Protein AF-A0A2G8THS9-F1 (afdb_monomer_lite)

Foldseek 3Di:
DQPDPDPPPAAAEAQEPQDQALDLVSLVVVLVRQLVCLLRYDYAYALNQQQQHDDPPVSLFWSAADPQNPRNLSSLLSVLVSCCSRLPQQKWFDDPLDIDGSCVQSVCLVPDDDGSVVSNVSSLLRAQIWGDHPPDPQEIEGHFHQQDDDGGNLCRLAGDGDPSNLVRVVSVCVVPPDPRHAYEYRHAADLFDFPFDWDFPDPPPPDDPPVVVVVSVSSVVSRHHLCSVVVCVSCLVDAEYEYEYERPQAFDKAWEDNPPPPDHTYIYGYHGDPVPHHRIYGPDVPVPDPDDDDDDHTYTDRPNPPPPPDDDDDDDDDDDDDDD

Radius of gyration: 20.54 Å; chains: 1; bounding box: 56×53×55 Å

pLDDT: mean 77.14, std 22.24, range [24.0, 98.56]

Secondary structure (DSSP, 8-state):
-----S-----EEE-S--SSS--HHHHHHHHHHHGGGTTSEEE---HHHHT---SSHHHHHB-PPPTTSHHHHHHHHHHHHHHHHHHGGGEEEEETTEEEEHHHHHHHHHTS-S-HHHHHHHHHTTPSEEEE-TTSTTEEEEE---B---SBTTGGG-B---HHHHHHHHHHHHHT--TT-EEEEEESSBS-EESSPEEE---S----HHHHHHHHHHHHHTTB-TTHHHHHHHHTTSTT-EEEE-SS-EEEEEEEEPTTSS--EEEEEEPPBTTTB-SEEE--TTTT--S--------EE--------S--------------

InterPro domains:
  IPR004843 Calcineurin-like, phosphoesterase domain [PF00149] (10-96)
  IPR029052 Metallo-dependent phosphatase-like [G3DSA:3.60.21.10] (2-279)
  IPR029052 Metallo-dependent phosphatase-like [SSF56300] (11-275)
  IPR050884 Cyclic nucleotide phosphodiesterase class-III [PTHR42988] (3-194)

Sequence (324 aa):
MKIKNTHLDALFVVSGDITDTGEPTAWQAVCDAMHEFHDHIVIAPGNHDLNIVGYGAWSLAFVGDKPDWSGRWNRMAEYMNAACCLMGARSTVWCKGGMVDLATAWGAIASADGSNNAKFRETESLFPLIVSAPDMEGAQFVVWNTVRSSSLAFNNSFGEVGDRQLNNFMAIRKSQQHASTRFIHIMHHKLALPEHRLIMNSDGSGWPRIRDAVKSAVQRVGMVMHDANKVVAALRGEIDSLVLHGHHHAAFWGEIDSASGAGGVMQVVSAPSTSLGVEFFTASPAMSNVTQAGPRTCSYEILTIEATALGLRLAAPPARFPLP

Organism: NCBI:txid1485217

Structure (mmCIF, N/CA/C/O backbone):
data_AF-A0A2G8THS9-F1
#
_entry.id   AF-A0A2G8THS9-F1
#
loop_
_atom_site.group_PDB
_atom_site.id
_atom_site.type_symbol
_atom_site.label_atom_id
_atom_site.label_alt_id
_atom_site.label_comp_id
_atom_site.label_asym_id
_atom_site.label_entity_id
_atom_site.label_seq_id
_atom_site.pdbx_PDB_ins_code
_atom_site.Cartn_x
_atom_site.Cartn_y
_atom_site.Cartn_z
_atom_site.occupancy
_atom_site.B_iso_or_equiv
_atom_site.auth_seq_id
_atom_site.auth_comp_id
_atom_site.auth_asym_id
_atom_site.auth_atom_id
_atom_site.pdbx_PDB_model_num
ATOM 1 N N . MET A 1 1 ? -5.559 -18.290 -13.633 1.00 37.75 1 MET A N 1
ATOM 2 C CA . MET A 1 1 ? -6.122 -19.235 -12.644 1.00 37.75 1 MET A CA 1
ATOM 3 C C . MET A 1 1 ? -7.475 -18.677 -12.225 1.00 37.75 1 MET A C 1
ATOM 5 O O . MET A 1 1 ? -7.493 -17.574 -11.711 1.00 37.75 1 MET A O 1
ATOM 9 N N . LYS A 1 2 ? -8.602 -19.332 -12.542 1.00 38.22 2 LYS A N 1
ATOM 10 C CA . LYS A 1 2 ? -9.921 -18.875 -12.063 1.00 38.22 2 LYS A CA 1
ATOM 11 C C . LYS A 1 2 ? -10.134 -19.456 -10.669 1.00 38.22 2 LYS A C 1
ATOM 13 O O . LYS A 1 2 ? -10.337 -20.664 -10.555 1.00 38.22 2 LYS A O 1
ATOM 18 N N . ILE A 1 3 ? -10.025 -18.627 -9.636 1.00 49.16 3 ILE A N 1
ATOM 19 C CA . ILE A 1 3 ? -10.394 -19.013 -8.273 1.00 49.16 3 ILE A CA 1
ATOM 20 C C . ILE A 1 3 ? -11.925 -19.072 -8.272 1.00 49.16 3 ILE A C 1
ATOM 22 O O . ILE A 1 3 ? -12.581 -18.054 -8.448 1.00 49.16 3 ILE A O 1
ATOM 26 N N . LYS A 1 4 ? -12.507 -20.277 -8.224 1.00 43.66 4 LYS A N 1
ATOM 27 C CA . LYS A 1 4 ? -13.968 -20.430 -8.178 1.00 43.66 4 LYS A CA 1
ATOM 28 C C . LYS A 1 4 ? -14.470 -19.995 -6.804 1.00 43.66 4 LYS A C 1
ATOM 30 O O . LYS A 1 4 ? -13.860 -20.354 -5.803 1.00 43.66 4 LYS A O 1
ATOM 35 N N . ASN A 1 5 ? -15.608 -19.306 -6.793 1.00 41.78 5 ASN A N 1
ATOM 36 C CA . ASN A 1 5 ? -16.351 -18.866 -5.615 1.00 41.78 5 ASN A CA 1
ATOM 37 C C . ASN A 1 5 ? -16.955 -20.066 -4.848 1.00 41.78 5 ASN A C 1
ATOM 39 O O . ASN A 1 5 ? -18.157 -20.313 -4.848 1.00 41.78 5 ASN A O 1
ATOM 43 N N . THR A 1 6 ? -16.098 -20.913 -4.284 1.00 45.25 6 THR A N 1
ATOM 44 C CA . THR A 1 6 ? -16.443 -21.752 -3.134 1.00 45.25 6 THR A CA 1
ATOM 45 C C . THR A 1 6 ? -16.369 -20.835 -1.928 1.00 45.25 6 THR A C 1
ATOM 47 O O . THR A 1 6 ? -15.322 -20.215 -1.805 1.00 45.25 6 THR A O 1
ATOM 50 N N . HIS A 1 7 ? -17.424 -20.731 -1.108 1.00 49.03 7 HIS A N 1
ATOM 51 C CA . HIS A 1 7 ? -17.463 -19.993 0.169 1.00 49.03 7 HIS A CA 1
ATOM 52 C C . HIS A 1 7 ? -16.064 -19.811 0.774 1.00 49.03 7 HIS A C 1
ATOM 54 O O . HIS A 1 7 ? -15.529 -20.720 1.409 1.00 49.03 7 HIS A O 1
ATOM 60 N N . LEU A 1 8 ? -15.423 -18.688 0.456 1.00 52.81 8 LEU A N 1
ATOM 61 C CA . LEU A 1 8 ? -14.075 -18.398 0.905 1.00 52.81 8 LEU A CA 1
ATOM 62 C C . LEU A 1 8 ? -14.248 -17.570 2.166 1.00 52.81 8 LEU A C 1
ATOM 64 O O . LEU A 1 8 ? -14.407 -16.361 2.091 1.00 52.81 8 LEU A O 1
ATOM 68 N N . ASP A 1 9 ? -14.165 -18.229 3.320 1.00 65.31 9 ASP A N 1
ATOM 69 C CA . ASP A 1 9 ? -14.076 -17.571 4.633 1.00 65.31 9 ASP A CA 1
ATOM 70 C C . ASP A 1 9 ? -12.718 -16.845 4.824 1.00 65.31 9 ASP A C 1
ATOM 72 O O . ASP A 1 9 ? -12.326 -16.497 5.936 1.00 65.31 9 ASP A O 1
ATOM 76 N N . ALA A 1 10 ? -11.932 -16.687 3.753 1.00 73.75 10 ALA A N 1
ATOM 77 C CA . ALA A 1 10 ? -10.541 -16.267 3.799 1.00 73.75 10 ALA A CA 1
ATOM 78 C C . ALA A 1 10 ? -10.363 -14.859 3.224 1.00 73.75 10 ALA A C 1
ATOM 80 O O . ALA A 1 10 ? -10.773 -14.572 2.101 1.00 73.75 10 ALA A O 1
ATOM 81 N N . LEU A 1 11 ? -9.679 -14.006 3.987 1.00 87.00 11 LEU A N 1
ATOM 82 C CA . LEU A 1 11 ? -9.198 -12.707 3.532 1.00 87.00 11 LEU A CA 1
ATOM 83 C C . LEU A 1 11 ? -7.856 -12.861 2.799 1.00 87.00 11 LEU A C 1
ATOM 85 O O . LEU A 1 11 ? -6.904 -13.437 3.327 1.00 87.00 11 LEU A O 1
ATOM 89 N N . PHE A 1 12 ? -7.758 -12.289 1.604 1.00 91.56 12 PHE A N 1
ATOM 90 C CA . PHE A 1 12 ? -6.539 -12.171 0.819 1.00 91.56 12 PHE A CA 1
ATOM 91 C C . PHE A 1 12 ? -5.813 -10.871 1.156 1.00 91.56 12 PHE A C 1
ATOM 93 O O . PHE A 1 12 ? -6.357 -9.779 1.013 1.00 91.56 12 PHE A O 1
ATOM 100 N N . VAL A 1 13 ? -4.549 -10.982 1.551 1.00 94.38 13 VAL A N 1
ATOM 101 C CA . VAL A 1 13 ? -3.666 -9.833 1.756 1.00 94.38 13 VAL A CA 1
ATOM 102 C C . VAL A 1 13 ? -2.531 -9.913 0.745 1.00 94.38 13 VAL A C 1
ATOM 104 O O . VAL A 1 13 ? -1.801 -10.903 0.711 1.00 94.38 13 VAL A O 1
ATOM 107 N N . VAL A 1 14 ? -2.371 -8.868 -0.065 1.00 96.38 14 VAL A N 1
ATOM 108 C CA . VAL A 1 14 ? -1.303 -8.752 -1.064 1.00 96.38 14 VAL A CA 1
ATOM 109 C C . VAL A 1 14 ? -0.453 -7.537 -0.722 1.00 96.38 14 VAL A C 1
ATOM 111 O O . VAL A 1 14 ? -0.912 -6.402 -0.804 1.00 96.38 14 VAL A O 1
ATOM 114 N N . SER A 1 15 ? 0.788 -7.760 -0.298 1.00 96.25 15 SER A N 1
ATOM 115 C CA . SER A 1 15 ? 1.622 -6.708 0.293 1.00 96.25 15 SER A CA 1
ATOM 116 C C . SER A 1 15 ? 2.387 -5.837 -0.713 1.00 96.25 15 SER A C 1
ATOM 118 O O . SER A 1 15 ? 3.173 -5.011 -0.269 1.00 96.25 15 SER A O 1
ATOM 120 N N . GLY A 1 16 ? 2.193 -6.009 -2.022 1.00 95.81 16 GLY A N 1
ATOM 121 C CA . GLY A 1 16 ? 2.880 -5.248 -3.074 1.00 95.81 16 GLY A CA 1
ATOM 122 C C . GLY A 1 16 ? 3.447 -6.122 -4.188 1.00 95.81 16 GLY A C 1
ATOM 123 O O . GLY A 1 16 ? 3.362 -7.347 -4.120 1.00 95.81 16 GLY A O 1
ATOM 124 N N . ASP A 1 17 ? 4.008 -5.463 -5.205 1.00 94.88 17 ASP A N 1
ATOM 125 C CA . ASP A 1 17 ? 4.524 -6.046 -6.451 1.00 94.88 17 ASP A CA 1
ATOM 126 C C . ASP A 1 17 ? 3.476 -6.943 -7.124 1.00 94.88 17 ASP A C 1
ATOM 128 O O . ASP A 1 17 ? 3.715 -8.098 -7.475 1.00 94.88 17 ASP A O 1
ATOM 132 N N . ILE A 1 18 ? 2.271 -6.388 -7.256 1.00 95.81 18 ILE A N 1
ATOM 133 C CA . ILE A 1 18 ? 1.107 -7.060 -7.848 1.00 95.81 18 ILE A CA 1
ATOM 134 C C . ILE A 1 18 ? 1.251 -7.127 -9.368 1.00 95.81 18 ILE A C 1
ATOM 136 O O . ILE A 1 18 ? 0.816 -8.080 -10.016 1.00 95.81 18 ILE A O 1
ATOM 140 N N . THR A 1 19 ? 1.867 -6.095 -9.932 1.00 94.94 19 THR A N 1
ATOM 141 C CA . THR A 1 19 ? 2.132 -5.933 -11.353 1.00 94.94 19 THR A CA 1
ATOM 142 C C . THR A 1 19 ? 3.634 -5.890 -11.609 1.00 94.94 19 THR A C 1
ATOM 144 O O . THR A 1 19 ? 4.420 -5.491 -10.754 1.00 94.94 19 THR A O 1
ATOM 147 N N . ASP A 1 20 ? 4.037 -6.248 -12.825 1.00 90.38 20 ASP A N 1
ATOM 148 C CA . ASP A 1 20 ? 5.444 -6.203 -13.226 1.00 90.38 20 ASP A CA 1
ATOM 149 C C . ASP A 1 20 ? 5.975 -4.762 -13.387 1.00 90.38 20 ASP A C 1
ATOM 151 O O . ASP A 1 20 ? 7.155 -4.486 -13.134 1.00 90.38 20 ASP A O 1
ATOM 155 N N . THR A 1 21 ? 5.109 -3.851 -13.850 1.00 88.75 21 THR A N 1
ATOM 156 C CA . THR A 1 21 ? 5.470 -2.491 -14.295 1.00 88.75 21 THR A CA 1
ATOM 157 C C . THR A 1 21 ? 4.449 -1.406 -13.926 1.00 88.75 21 THR A C 1
ATOM 159 O O . THR A 1 21 ? 4.597 -0.259 -14.351 1.00 88.75 21 THR A O 1
ATOM 162 N N . GLY A 1 22 ? 3.373 -1.734 -13.206 1.00 92.25 22 GLY A N 1
ATOM 163 C CA . GLY A 1 22 ? 2.312 -0.775 -12.878 1.00 92.25 22 GLY A CA 1
ATOM 164 C C . GLY A 1 22 ? 1.479 -0.291 -14.066 1.00 92.25 22 GLY A C 1
ATOM 165 O O . GLY A 1 22 ? 0.767 0.705 -13.948 1.00 92.25 22 GLY A O 1
ATOM 166 N N . GLU A 1 23 ? 1.587 -0.931 -15.233 1.00 90.88 23 GLU A N 1
ATOM 167 C CA . GLU A 1 23 ? 0.863 -0.500 -16.429 1.00 90.88 23 GLU A CA 1
ATOM 168 C C . GLU A 1 23 ? -0.665 -0.635 -16.274 1.00 90.88 23 GLU A C 1
ATOM 170 O O . GLU A 1 23 ? -1.138 -1.604 -15.671 1.00 90.88 23 GLU A O 1
ATOM 175 N N . PRO A 1 24 ? -1.459 0.274 -16.880 1.00 92.81 24 PRO A N 1
ATOM 176 C CA . PRO A 1 24 ? -2.922 0.243 -16.779 1.00 92.81 24 PRO A CA 1
ATOM 177 C C . PRO A 1 24 ? -3.549 -1.095 -17.186 1.00 92.81 24 PRO A C 1
ATOM 179 O O . PRO A 1 24 ? -4.478 -1.579 -16.549 1.00 92.81 24 PRO A O 1
ATOM 182 N N . THR A 1 25 ? -3.021 -1.740 -18.229 1.00 94.31 25 THR A N 1
ATOM 183 C CA . THR A 1 25 ? -3.516 -3.041 -18.706 1.00 94.31 25 THR A CA 1
ATOM 184 C C . THR A 1 25 ? -3.282 -4.162 -17.695 1.00 94.31 25 THR A C 1
ATOM 186 O O . THR A 1 25 ? -4.119 -5.058 -17.583 1.00 94.31 25 THR A O 1
ATOM 189 N N . ALA A 1 26 ? -2.180 -4.113 -16.939 1.00 95.12 26 ALA A N 1
ATOM 190 C CA . ALA A 1 26 ? -1.897 -5.076 -15.882 1.00 95.12 26 ALA A CA 1
ATOM 191 C C . ALA A 1 26 ? -2.866 -4.886 -14.709 1.00 95.12 26 ALA A C 1
ATOM 193 O O . ALA A 1 26 ? -3.476 -5.853 -14.256 1.00 95.12 26 ALA A O 1
ATOM 194 N N . TRP A 1 27 ? -3.084 -3.641 -14.276 1.00 96.81 27 TRP A N 1
ATOM 195 C CA . TRP A 1 27 ? -4.052 -3.331 -13.223 1.00 96.81 27 TRP A CA 1
ATOM 196 C C . TRP A 1 27 ? -5.488 -3.686 -13.605 1.00 96.81 27 TRP A C 1
ATOM 198 O O . TRP A 1 27 ? -6.208 -4.259 -12.785 1.00 96.81 27 TRP A O 1
ATOM 208 N N . GLN A 1 28 ? -5.889 -3.434 -14.854 1.00 96.44 28 GLN A N 1
ATOM 209 C CA . GLN A 1 28 ? -7.191 -3.866 -15.360 1.00 96.44 28 GLN A CA 1
ATOM 210 C C . GLN A 1 28 ? -7.335 -5.388 -15.283 1.00 96.44 28 GLN A C 1
ATOM 212 O O . GLN A 1 28 ? -8.340 -5.878 -14.778 1.00 96.44 28 GLN A O 1
ATOM 217 N N . ALA A 1 29 ? -6.317 -6.143 -15.710 1.00 96.31 29 ALA A N 1
ATOM 218 C CA . ALA A 1 29 ? -6.346 -7.601 -15.638 1.00 96.31 29 ALA A CA 1
ATOM 219 C C . ALA A 1 29 ? -6.453 -8.116 -14.191 1.00 96.31 29 ALA A C 1
ATOM 221 O O . ALA A 1 29 ? -7.151 -9.100 -13.942 1.00 96.31 29 ALA A O 1
ATOM 222 N N . VAL A 1 30 ? -5.797 -7.448 -13.233 1.00 95.75 30 VAL A N 1
ATOM 223 C CA . VAL A 1 30 ? -5.924 -7.757 -11.799 1.00 95.75 30 VAL A CA 1
ATOM 224 C C . VAL A 1 30 ? -7.348 -7.484 -11.314 1.00 95.75 30 VAL A C 1
ATOM 226 O O . VAL A 1 30 ? -7.937 -8.349 -10.667 1.00 95.75 30 VAL A O 1
ATOM 229 N N . CYS A 1 31 ? -7.925 -6.328 -11.653 1.00 96.56 31 CYS A N 1
ATOM 230 C CA . CYS A 1 31 ? -9.301 -5.988 -11.290 1.00 96.56 31 CYS A CA 1
ATOM 231 C C . CYS A 1 31 ? -10.292 -7.001 -11.876 1.00 96.56 31 CYS A C 1
ATOM 233 O O . CYS A 1 31 ? -11.078 -7.588 -11.138 1.00 96.56 31 CYS A O 1
ATOM 235 N N . ASP A 1 32 ? -10.194 -7.304 -13.170 1.00 95.94 32 ASP A N 1
ATOM 236 C CA . ASP A 1 32 ? -11.056 -8.284 -13.837 1.00 95.94 32 ASP A CA 1
ATOM 237 C C . ASP A 1 32 ? -10.964 -9.665 -13.174 1.00 95.94 32 ASP A C 1
ATOM 239 O O . ASP A 1 32 ? -11.979 -10.339 -12.991 1.00 95.94 32 ASP A O 1
ATOM 243 N N . ALA A 1 33 ? -9.760 -10.084 -12.774 1.00 93.88 33 ALA A N 1
ATOM 244 C CA . ALA A 1 33 ? -9.534 -11.380 -12.146 1.00 93.88 33 ALA A CA 1
ATOM 245 C C . ALA A 1 33 ? -9.983 -11.452 -10.678 1.00 93.88 33 ALA A C 1
ATOM 247 O O . ALA A 1 33 ? -10.345 -12.538 -10.224 1.00 93.88 33 ALA A O 1
ATOM 248 N N . MET A 1 34 ? -9.931 -10.336 -9.941 1.00 93.00 34 MET A N 1
ATOM 249 C CA . MET A 1 34 ? -10.079 -10.322 -8.479 1.00 93.00 34 MET A CA 1
ATOM 250 C C . MET A 1 34 ? -11.306 -9.555 -7.967 1.00 93.00 34 MET A C 1
ATOM 252 O O . MET A 1 34 ? -11.571 -9.609 -6.769 1.00 93.00 34 MET A O 1
ATOM 256 N N . HIS A 1 35 ? -12.078 -8.874 -8.822 1.00 91.44 35 HIS A N 1
ATOM 257 C CA . HIS A 1 35 ? -13.238 -8.074 -8.395 1.00 91.44 35 HIS A CA 1
ATOM 258 C C . HIS A 1 35 ? -14.308 -8.887 -7.646 1.00 91.44 35 HIS A C 1
ATOM 260 O O . HIS A 1 35 ? -14.983 -8.355 -6.766 1.00 91.44 35 HIS A O 1
ATOM 266 N N . GLU A 1 36 ? -14.450 -10.184 -7.938 1.00 90.12 36 GLU A N 1
ATOM 267 C CA . GLU A 1 36 ? -15.360 -11.072 -7.197 1.00 90.12 36 GLU A CA 1
ATOM 268 C C . GLU A 1 36 ? -14.968 -11.204 -5.710 1.00 90.12 36 GLU A C 1
ATOM 270 O O . GLU A 1 36 ? -15.808 -11.554 -4.888 1.00 90.12 36 GLU A O 1
ATOM 275 N N . PHE A 1 37 ? -13.723 -10.866 -5.351 1.00 89.56 37 PHE A N 1
ATOM 276 C CA . PHE A 1 37 ? -13.193 -10.878 -3.986 1.00 89.56 37 PHE A CA 1
ATOM 277 C C . PHE A 1 37 ? -13.091 -9.480 -3.365 1.00 89.56 37 PHE A C 1
ATOM 279 O O . PHE A 1 37 ? -12.366 -9.319 -2.386 1.00 89.56 37 PHE A O 1
ATOM 286 N N . HIS A 1 38 ? -13.776 -8.463 -3.899 1.00 89.88 38 HIS A N 1
ATOM 287 C CA . HIS A 1 38 ? -13.626 -7.078 -3.429 1.00 89.88 38 HIS A CA 1
ATOM 288 C C . HIS A 1 38 ? -13.978 -6.857 -1.942 1.00 89.88 38 HIS A C 1
ATOM 290 O O . HIS A 1 38 ? -13.538 -5.884 -1.332 1.00 89.88 38 HIS A O 1
ATOM 296 N N . ASP A 1 39 ? -14.730 -7.767 -1.321 1.00 87.81 39 ASP A N 1
ATOM 297 C CA . ASP A 1 39 ? -15.001 -7.746 0.123 1.00 87.81 39 ASP A CA 1
ATOM 298 C C . ASP A 1 39 ? -13.949 -8.489 0.960 1.00 87.81 39 ASP A C 1
ATOM 300 O O . ASP A 1 39 ? -13.840 -8.285 2.169 1.00 87.81 39 ASP A O 1
ATOM 304 N N . HIS A 1 40 ? -13.113 -9.291 0.302 1.00 90.38 40 HIS A N 1
ATOM 305 C CA . HIS A 1 40 ? -12.162 -10.208 0.918 1.00 90.38 40 HIS A CA 1
ATOM 306 C C . HIS A 1 40 ? -10.716 -9.963 0.481 1.00 90.38 40 HIS A C 1
ATOM 308 O O . HIS A 1 40 ? -9.875 -10.832 0.675 1.00 90.38 40 HIS A O 1
ATOM 314 N N . ILE A 1 41 ? -10.386 -8.807 -0.095 1.00 94.31 41 ILE A N 1
ATOM 315 C CA . ILE A 1 41 ? -9.013 -8.490 -0.500 1.00 94.31 41 ILE A CA 1
ATOM 316 C C . ILE A 1 41 ? -8.529 -7.170 0.102 1.00 94.31 41 ILE A C 1
ATOM 318 O O . ILE A 1 41 ? -9.282 -6.204 0.239 1.00 94.31 41 ILE A O 1
ATOM 322 N N . VAL A 1 42 ? -7.255 -7.145 0.484 1.00 96.94 42 VAL A N 1
ATOM 323 C CA . VAL A 1 42 ? -6.502 -5.960 0.895 1.00 96.94 42 VAL A CA 1
ATOM 324 C C . VAL A 1 42 ? -5.208 -5.946 0.097 1.00 96.94 42 VAL A C 1
ATOM 326 O O . VAL A 1 42 ? -4.472 -6.934 0.092 1.00 96.94 42 VAL A O 1
ATOM 329 N N . ILE A 1 43 ? -4.926 -4.833 -0.571 1.00 98.00 43 ILE A N 1
ATOM 330 C CA . ILE A 1 43 ? -3.729 -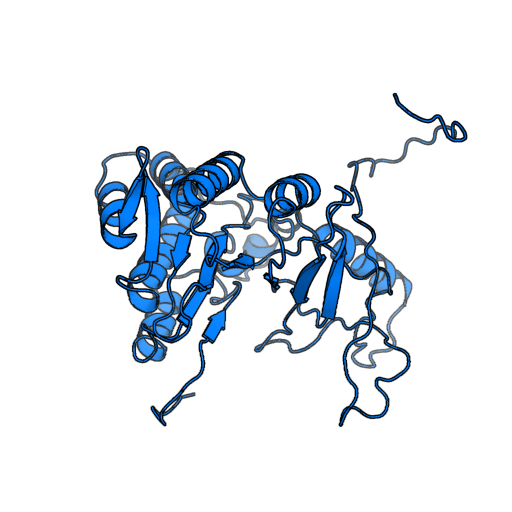4.674 -1.395 1.00 98.00 43 ILE A CA 1
ATOM 331 C C . ILE A 1 43 ? -2.900 -3.487 -0.907 1.00 98.00 43 ILE A C 1
ATOM 333 O O . ILE A 1 43 ? -3.458 -2.459 -0.539 1.00 98.00 43 ILE A O 1
ATOM 337 N N . ALA A 1 44 ? -1.578 -3.631 -0.920 1.00 98.25 44 ALA A N 1
ATOM 338 C CA . ALA A 1 44 ? -0.615 -2.545 -0.761 1.00 98.25 44 ALA A CA 1
ATOM 339 C C . ALA A 1 44 ? 0.202 -2.388 -2.053 1.00 98.25 44 ALA A C 1
ATOM 341 O O . ALA A 1 44 ? 0.315 -3.356 -2.806 1.00 98.25 44 ALA A O 1
ATOM 342 N N . PRO A 1 45 ? 0.774 -1.204 -2.335 1.00 97.56 45 PRO A N 1
ATOM 343 C CA . PRO A 1 45 ? 1.616 -1.017 -3.505 1.00 97.56 45 PRO A CA 1
ATOM 344 C C . PRO A 1 45 ? 3.053 -1.474 -3.231 1.00 97.56 45 PRO A C 1
ATOM 346 O O . PRO A 1 45 ? 3.607 -1.224 -2.156 1.00 97.56 45 PRO A O 1
ATOM 349 N N . GLY A 1 46 ? 3.683 -2.079 -4.237 1.00 94.94 46 GLY A N 1
ATOM 350 C CA . GLY A 1 46 ? 5.113 -2.363 -4.266 1.00 94.94 46 GLY A CA 1
ATOM 351 C C . GLY A 1 46 ? 5.909 -1.471 -5.217 1.00 94.94 46 GLY A C 1
ATOM 352 O O . GLY A 1 46 ? 5.391 -0.592 -5.913 1.00 94.94 46 GLY A O 1
ATOM 353 N N . ASN A 1 47 ? 7.224 -1.664 -5.233 1.00 91.94 47 ASN A N 1
ATOM 354 C CA . ASN A 1 47 ? 8.129 -0.862 -6.051 1.00 91.94 47 ASN A CA 1
ATOM 355 C C . ASN A 1 47 ? 7.979 -1.160 -7.555 1.00 91.94 47 ASN A C 1
ATOM 357 O O . ASN A 1 47 ? 8.210 -0.262 -8.372 1.00 91.94 47 ASN A O 1
ATOM 361 N N . HIS A 1 48 ? 7.569 -2.373 -7.931 1.00 90.38 48 HIS A N 1
ATOM 362 C CA . HIS A 1 48 ? 7.216 -2.707 -9.313 1.00 90.38 48 HIS A CA 1
ATOM 363 C C . HIS A 1 48 ? 5.922 -2.029 -9.759 1.00 90.38 48 HIS A C 1
ATOM 365 O O . HIS A 1 48 ? 5.828 -1.578 -10.900 1.00 90.38 48 HIS A O 1
ATOM 371 N N . ASP A 1 49 ? 4.989 -1.842 -8.828 1.00 94.62 49 ASP A N 1
ATOM 372 C CA . ASP A 1 49 ? 3.712 -1.193 -9.099 1.00 94.62 49 ASP A CA 1
ATOM 373 C C . ASP A 1 49 ? 3.853 0.309 -9.361 1.00 94.62 49 ASP A C 1
ATOM 375 O O . ASP A 1 49 ? 3.123 0.855 -10.181 1.00 94.62 49 ASP A O 1
ATOM 379 N N . LEU A 1 50 ? 4.776 1.000 -8.675 1.00 92.69 50 LEU A N 1
ATOM 380 C CA . LEU A 1 50 ? 4.836 2.471 -8.703 1.00 92.69 50 LEU A CA 1
ATOM 381 C C . LEU A 1 50 ? 6.072 3.064 -9.387 1.00 92.69 50 LEU A C 1
ATOM 383 O O . LEU A 1 50 ? 6.009 4.191 -9.895 1.00 92.69 50 LEU A O 1
ATOM 387 N N . ASN A 1 51 ? 7.200 2.353 -9.438 1.00 86.88 51 ASN A N 1
ATOM 388 C CA . ASN A 1 51 ? 8.451 2.924 -9.943 1.00 86.88 51 ASN A CA 1
ATOM 389 C C . ASN A 1 51 ? 8.903 2.341 -11.287 1.00 86.88 51 ASN A C 1
ATOM 391 O O . ASN A 1 51 ? 9.438 3.093 -12.100 1.00 86.88 51 ASN A O 1
ATOM 395 N N . ILE A 1 52 ? 8.696 1.052 -11.557 1.00 77.50 52 ILE A N 1
ATOM 396 C CA . ILE A 1 52 ? 9.321 0.390 -12.712 1.00 77.50 52 ILE A CA 1
ATOM 397 C C . ILE A 1 52 ? 8.613 0.744 -14.026 1.00 77.50 52 ILE A C 1
ATOM 399 O O . ILE A 1 52 ? 7.397 0.709 -14.129 1.00 77.50 52 ILE A O 1
ATOM 403 N N . VAL A 1 53 ? 9.401 1.095 -15.050 1.00 68.25 53 VAL A N 1
ATOM 404 C CA . VAL A 1 53 ? 8.918 1.529 -16.380 1.00 68.25 53 VAL A CA 1
ATOM 405 C C . VAL A 1 53 ? 9.295 0.506 -17.471 1.00 68.25 53 VAL A C 1
ATOM 407 O O . VAL A 1 53 ? 9.550 0.859 -18.621 1.00 68.25 53 VAL A O 1
ATOM 410 N N . GLY A 1 54 ? 9.400 -0.774 -17.097 1.00 67.56 54 GLY A N 1
ATOM 411 C CA . GLY A 1 54 ? 9.750 -1.892 -17.983 1.00 67.56 54 GLY A CA 1
ATOM 412 C C . GLY A 1 54 ? 11.136 -2.506 -17.745 1.00 67.56 54 GLY A C 1
ATOM 413 O O . GLY A 1 54 ? 11.942 -2.002 -16.965 1.00 67.56 54 GLY A O 1
ATOM 414 N N . TYR A 1 55 ? 11.420 -3.604 -18.456 1.00 63.47 55 TYR A N 1
ATOM 415 C CA . TYR A 1 55 ? 12.619 -4.447 -18.272 1.00 63.47 55 TYR A CA 1
ATOM 416 C C . TYR A 1 55 ? 13.743 -4.210 -19.294 1.00 63.47 55 TYR A C 1
ATOM 418 O O . TYR A 1 55 ? 14.680 -5.003 -19.393 1.00 63.47 55 TYR A O 1
ATOM 426 N N . GLY A 1 56 ? 13.684 -3.129 -20.076 1.00 68.19 56 GLY A N 1
ATOM 427 C CA . GLY A 1 56 ? 14.806 -2.754 -20.937 1.00 68.19 56 GLY A CA 1
ATOM 428 C C . GLY A 1 56 ? 16.062 -2.478 -20.102 1.00 68.19 56 GLY A C 1
ATOM 429 O O . GLY A 1 56 ? 15.961 -1.927 -19.009 1.00 68.19 56 GLY A O 1
ATOM 430 N N . ALA A 1 57 ? 17.255 -2.805 -20.611 1.00 64.31 57 ALA A N 1
ATOM 431 C CA . ALA A 1 57 ? 18.516 -2.581 -19.886 1.00 64.31 57 ALA A CA 1
ATOM 432 C C . ALA A 1 57 ? 18.674 -1.126 -19.390 1.00 64.31 57 ALA A C 1
ATOM 434 O O . ALA A 1 57 ? 19.194 -0.886 -18.303 1.00 64.31 57 ALA A O 1
ATOM 435 N N . TRP A 1 58 ? 18.159 -0.163 -20.160 1.00 62.25 58 TRP A N 1
ATOM 436 C CA . TRP A 1 58 ? 18.113 1.248 -19.776 1.00 62.25 58 TRP A CA 1
ATOM 437 C C . TRP A 1 58 ? 17.036 1.559 -18.731 1.00 62.25 58 TRP A C 1
ATOM 439 O O . TRP A 1 58 ? 17.318 2.315 -17.811 1.00 62.25 58 TRP A O 1
ATOM 449 N N . SER A 1 59 ? 15.855 0.941 -18.806 1.00 65.00 59 SER A N 1
ATOM 450 C CA . SER A 1 59 ? 14.785 1.083 -17.804 1.00 65.00 59 SER A CA 1
ATOM 451 C C . SER A 1 59 ? 15.166 0.477 -16.446 1.00 65.00 59 SER A C 1
ATOM 453 O O . SER A 1 59 ? 14.777 0.988 -15.401 1.00 65.00 59 SER A O 1
ATOM 455 N N . LEU A 1 60 ? 15.980 -0.585 -16.453 1.00 61.75 60 LEU A N 1
ATOM 456 C CA . LEU A 1 60 ? 16.526 -1.210 -15.245 1.00 61.75 60 LEU A CA 1
ATOM 457 C C . LEU A 1 60 ? 17.686 -0.419 -14.635 1.00 61.75 60 LEU A C 1
ATOM 459 O O . LEU A 1 60 ? 17.913 -0.516 -13.436 1.00 61.75 60 LEU A O 1
ATOM 463 N N . ALA A 1 61 ? 18.439 0.342 -15.429 1.00 59.91 61 ALA A N 1
ATOM 464 C CA . ALA A 1 61 ? 19.486 1.225 -14.914 1.00 59.91 61 ALA A CA 1
ATOM 465 C C . ALA A 1 61 ? 18.909 2.572 -14.442 1.00 59.91 61 ALA A C 1
ATOM 467 O O . ALA A 1 61 ? 19.350 3.127 -13.433 1.00 59.91 61 ALA A O 1
ATOM 468 N N . PHE A 1 62 ? 17.889 3.062 -15.145 1.00 62.06 62 PHE A N 1
ATOM 469 C CA . PHE A 1 62 ? 17.226 4.333 -14.907 1.00 62.06 62 PHE A CA 1
ATOM 470 C C . PHE A 1 62 ? 15.734 4.089 -14.711 1.00 62.06 62 PHE A C 1
ATOM 472 O O . PHE A 1 62 ? 14.947 4.104 -15.652 1.00 62.06 62 PHE A O 1
ATOM 479 N N . VAL A 1 63 ? 15.340 3.973 -13.444 1.00 64.06 63 VAL A N 1
ATOM 480 C CA . VAL A 1 63 ? 13.932 4.004 -13.004 1.00 64.06 63 VAL A CA 1
ATOM 481 C C . VAL A 1 63 ? 13.422 5.459 -12.982 1.00 64.06 63 VAL A C 1
ATOM 483 O O . VAL A 1 63 ? 12.486 5.822 -12.276 1.00 64.06 63 VAL A O 1
ATOM 486 N N . GLY A 1 64 ? 14.115 6.340 -13.708 1.00 60.28 64 GLY A N 1
ATOM 487 C CA . GLY A 1 64 ? 13.854 7.763 -13.764 1.00 60.28 64 GLY A CA 1
ATOM 488 C C . GLY A 1 64 ? 12.504 8.004 -14.405 1.00 60.28 64 GLY A C 1
ATOM 489 O O . GLY A 1 64 ? 12.257 7.583 -15.533 1.00 60.28 64 GLY A O 1
ATOM 490 N N . ASP A 1 65 ? 11.635 8.687 -13.672 1.00 66.00 65 ASP A N 1
ATOM 491 C CA . ASP A 1 65 ? 10.377 9.139 -14.231 1.00 66.00 65 ASP A CA 1
ATOM 492 C C . ASP A 1 65 ? 10.624 10.177 -15.333 1.00 66.00 65 ASP A C 1
ATOM 494 O O . ASP A 1 65 ? 11.677 10.824 -15.397 1.00 66.00 65 ASP A O 1
ATOM 498 N N . LYS A 1 66 ? 9.628 10.359 -16.197 1.00 68.56 66 LYS A N 1
ATOM 499 C CA . LYS A 1 66 ? 9.627 11.477 -17.137 1.00 68.56 66 LYS A CA 1
ATOM 500 C C . LYS A 1 66 ? 9.734 12.795 -16.350 1.00 68.56 66 LYS A C 1
ATOM 502 O O . LYS A 1 66 ? 9.219 12.877 -15.233 1.00 68.56 66 LYS A O 1
ATOM 507 N N . PRO A 1 67 ? 10.350 13.854 -16.912 1.00 75.81 67 PRO A N 1
ATOM 508 C CA . PRO A 1 67 ? 10.508 15.133 -16.209 1.00 75.81 67 PRO A CA 1
ATOM 509 C C . PRO A 1 67 ? 9.192 15.732 -15.685 1.00 75.81 67 PRO A C 1
ATOM 511 O O . PRO A 1 67 ? 9.190 16.470 -14.702 1.00 75.81 67 PRO A O 1
ATOM 514 N N . ASP A 1 68 ? 8.073 15.402 -16.331 1.00 80.31 68 ASP A N 1
ATOM 515 C CA . ASP A 1 68 ? 6.724 15.860 -16.002 1.00 80.31 68 ASP A CA 1
ATOM 516 C C . ASP A 1 68 ? 5.984 14.977 -14.981 1.00 80.31 68 ASP A C 1
ATOM 518 O O . ASP A 1 68 ? 4.808 15.221 -14.718 1.00 80.31 68 ASP A O 1
ATOM 522 N N . TRP A 1 69 ? 6.644 13.962 -14.415 1.00 85.75 69 TRP A N 1
ATOM 523 C CA . TRP A 1 69 ? 6.078 12.999 -13.463 1.00 85.75 69 TRP A CA 1
ATOM 524 C C . TRP A 1 69 ? 4.915 12.153 -14.005 1.00 85.75 69 TRP A C 1
ATOM 526 O O . TRP A 1 69 ? 4.180 11.533 -13.235 1.00 85.75 69 TRP A O 1
ATOM 536 N N . SER A 1 70 ? 4.697 12.142 -15.324 1.00 87.50 70 SER A N 1
ATOM 537 C CA . SER A 1 70 ? 3.535 11.464 -15.911 1.00 87.50 70 SER A CA 1
ATOM 538 C C . SER A 1 70 ? 3.573 9.951 -15.711 1.00 87.50 70 SER A C 1
ATOM 540 O O . SER A 1 70 ? 2.531 9.345 -15.489 1.00 87.50 70 SER A O 1
ATOM 542 N N . GLY A 1 71 ? 4.753 9.327 -15.735 1.00 88.19 71 GLY A N 1
ATOM 543 C CA . GLY A 1 71 ? 4.877 7.884 -15.550 1.00 88.19 71 GLY A CA 1
ATOM 544 C C . GLY A 1 71 ? 4.480 7.451 -14.142 1.00 88.19 71 GLY A C 1
ATOM 545 O O . GLY A 1 71 ? 3.630 6.575 -13.989 1.00 88.19 71 GLY A O 1
ATOM 546 N N . ARG A 1 72 ? 5.069 8.068 -13.111 1.00 88.38 72 ARG A N 1
ATOM 547 C CA . ARG A 1 72 ? 4.766 7.726 -11.715 1.00 88.38 72 ARG A CA 1
ATOM 548 C C . ARG A 1 72 ? 3.350 8.125 -11.332 1.00 88.38 72 ARG A C 1
ATOM 550 O O . ARG A 1 72 ? 2.689 7.365 -10.632 1.00 88.38 72 ARG A O 1
ATOM 557 N N . TRP A 1 73 ? 2.879 9.279 -11.803 1.00 93.12 73 TRP A N 1
ATOM 558 C CA . TRP A 1 73 ? 1.493 9.682 -11.592 1.00 93.12 73 TRP A CA 1
ATOM 559 C C . TRP A 1 73 ? 0.517 8.661 -12.169 1.00 93.12 73 TRP A C 1
ATOM 561 O O . TRP A 1 73 ? -0.369 8.228 -11.445 1.00 93.12 73 TRP A O 1
ATOM 571 N N . ASN A 1 74 ? 0.708 8.229 -13.421 1.00 93.44 74 ASN A N 1
ATOM 572 C CA . ASN A 1 74 ? -0.172 7.239 -14.036 1.00 93.44 74 ASN A CA 1
ATOM 573 C C . ASN A 1 74 ? -0.188 5.940 -13.224 1.00 93.44 74 ASN A C 1
ATOM 575 O O . ASN A 1 74 ? -1.258 5.474 -12.868 1.00 93.44 74 ASN A O 1
ATOM 579 N N . ARG A 1 75 ? 0.976 5.402 -12.843 1.00 94.56 75 ARG A N 1
ATOM 580 C CA . ARG A 1 75 ? 1.055 4.177 -12.027 1.00 94.56 75 ARG A CA 1
ATOM 581 C C . ARG A 1 75 ? 0.381 4.312 -10.661 1.00 94.56 75 ARG A C 1
ATOM 583 O O . ARG A 1 75 ? -0.343 3.415 -10.243 1.00 94.56 75 ARG A O 1
ATOM 590 N N . MET A 1 76 ? 0.580 5.444 -9.983 1.00 96.44 76 MET A N 1
ATOM 591 C CA . MET A 1 76 ? -0.123 5.741 -8.734 1.00 96.44 76 MET A CA 1
ATOM 592 C C . MET A 1 76 ? -1.635 5.829 -8.957 1.00 96.44 76 MET A C 1
ATOM 594 O O . MET A 1 76 ? -2.397 5.260 -8.186 1.00 96.44 76 MET A O 1
ATOM 598 N N . ALA A 1 77 ? -2.079 6.495 -10.024 1.00 97.50 77 ALA A N 1
ATOM 599 C CA . ALA A 1 77 ? -3.493 6.592 -10.361 1.00 97.50 77 ALA A CA 1
ATOM 600 C C . ALA A 1 77 ? -4.114 5.215 -10.641 1.00 97.50 77 ALA A C 1
ATOM 602 O O . ALA A 1 77 ? -5.200 4.934 -10.139 1.00 97.50 77 ALA A O 1
ATOM 603 N N . GLU A 1 78 ? -3.414 4.339 -11.365 1.00 97.81 78 GLU A N 1
ATOM 604 C CA . GLU A 1 78 ? -3.869 2.969 -11.616 1.00 97.81 78 GLU A CA 1
ATOM 605 C C . GLU A 1 78 ? -3.941 2.139 -10.332 1.00 97.81 78 GLU A C 1
ATOM 607 O O . GLU A 1 78 ? -4.951 1.476 -10.095 1.00 97.81 78 GLU A O 1
ATOM 612 N N . TYR A 1 79 ? -2.940 2.240 -9.450 1.00 98.25 79 TYR A N 1
ATOM 613 C CA . TYR A 1 79 ? -3.012 1.619 -8.127 1.00 98.25 79 TYR A CA 1
ATOM 614 C C . TYR A 1 79 ? -4.225 2.126 -7.334 1.00 98.25 79 TYR A C 1
ATOM 616 O O . TYR A 1 79 ? -4.962 1.325 -6.768 1.00 98.25 79 TYR A O 1
ATOM 624 N N . MET A 1 80 ? -4.475 3.440 -7.301 1.00 98.56 80 MET A N 1
ATOM 625 C CA . MET A 1 80 ? -5.606 4.008 -6.556 1.00 98.56 80 MET A CA 1
ATOM 626 C C . MET A 1 80 ? -6.959 3.589 -7.142 1.00 98.56 80 MET A C 1
ATOM 628 O O . MET A 1 80 ? -7.896 3.311 -6.390 1.00 98.56 80 MET A O 1
ATOM 632 N N . ASN A 1 81 ? -7.064 3.485 -8.469 1.00 98.25 81 ASN A N 1
ATOM 633 C CA . ASN A 1 81 ? -8.246 2.946 -9.141 1.00 98.25 81 ASN A CA 1
ATOM 634 C C . ASN A 1 81 ? -8.465 1.472 -8.777 1.00 98.25 81 ASN A C 1
ATOM 636 O O . ASN A 1 81 ? -9.578 1.091 -8.412 1.00 98.25 81 ASN A O 1
ATOM 640 N N . ALA A 1 82 ? -7.405 0.660 -8.807 1.00 98.25 82 ALA A N 1
ATOM 641 C CA . ALA A 1 82 ? -7.461 -0.741 -8.405 1.00 98.25 82 ALA A CA 1
ATOM 642 C C . ALA A 1 82 ? -7.808 -0.895 -6.918 1.00 98.25 82 ALA A C 1
ATOM 644 O O . ALA A 1 82 ? -8.633 -1.730 -6.563 1.00 98.25 82 ALA A O 1
ATOM 645 N N . ALA A 1 83 ? -7.258 -0.045 -6.052 1.00 98.19 83 ALA A N 1
ATOM 646 C CA . ALA A 1 83 ? -7.585 0.016 -4.635 1.00 98.19 83 ALA A CA 1
ATOM 647 C C . ALA A 1 83 ? -9.074 0.323 -4.410 1.00 98.19 83 ALA A C 1
ATOM 649 O O . ALA A 1 83 ? -9.726 -0.364 -3.627 1.00 98.19 83 ALA A O 1
ATOM 650 N N . CYS A 1 84 ? -9.641 1.289 -5.140 1.00 97.81 84 CYS A N 1
ATOM 651 C CA . CYS A 1 84 ? -11.079 1.570 -5.095 1.00 97.81 84 CYS A CA 1
ATOM 652 C C . CYS A 1 84 ? -11.915 0.390 -5.614 1.00 97.81 84 CYS A C 1
ATOM 654 O O . CYS A 1 84 ? -12.945 0.072 -5.027 1.00 97.81 84 CYS A O 1
ATOM 656 N N . CYS A 1 85 ? -11.478 -0.269 -6.691 1.00 96.69 85 CYS A N 1
ATOM 657 C CA . CYS A 1 85 ? -12.166 -1.423 -7.274 1.00 96.69 85 CYS A CA 1
ATOM 658 C C . CYS A 1 85 ? -12.166 -2.640 -6.336 1.00 96.69 85 CYS A C 1
ATOM 660 O O . CYS A 1 85 ? -13.196 -3.287 -6.164 1.00 96.69 85 CYS A O 1
ATOM 662 N N . LEU A 1 86 ? -11.020 -2.938 -5.722 1.00 96.56 86 LEU A N 1
ATOM 663 C CA . LEU A 1 86 ? -10.777 -4.177 -4.987 1.00 96.56 86 LEU A CA 1
ATOM 664 C C . LEU A 1 86 ? -11.009 -4.055 -3.482 1.00 96.56 86 LEU A C 1
ATOM 666 O O . LEU A 1 86 ? -11.329 -5.046 -2.853 1.00 96.56 86 LEU A O 1
ATOM 670 N N . MET A 1 87 ? -10.849 -2.882 -2.874 1.00 96.81 87 MET A N 1
ATOM 671 C CA . MET A 1 87 ? -11.124 -2.697 -1.438 1.00 96.81 87 MET A CA 1
ATOM 672 C C . MET A 1 87 ? -12.470 -2.003 -1.197 1.00 96.81 87 MET A C 1
ATOM 674 O O . MET A 1 87 ? -13.003 -2.054 -0.088 1.00 96.81 87 MET A O 1
ATOM 678 N N . GLY A 1 88 ? -13.044 -1.393 -2.240 1.00 93.06 88 GLY A N 1
ATOM 679 C CA . GLY A 1 88 ? -14.404 -0.867 -2.247 1.00 93.06 88 GLY A CA 1
ATOM 680 C C . GLY A 1 88 ? -14.683 0.147 -1.136 1.00 93.06 88 GLY A C 1
ATOM 681 O O . GLY A 1 88 ? -13.793 0.847 -0.643 1.00 93.06 88 GLY A O 1
ATOM 682 N N . ALA A 1 89 ? -15.945 0.187 -0.703 1.00 94.56 89 ALA A N 1
ATOM 683 C CA . ALA A 1 89 ? -16.426 1.067 0.365 1.00 94.56 89 ALA A CA 1
ATOM 684 C C . ALA A 1 89 ? -15.827 0.754 1.751 1.00 94.56 89 ALA A C 1
ATOM 686 O O . ALA A 1 89 ? -16.015 1.515 2.693 1.00 94.56 89 ALA A O 1
ATOM 687 N N . ARG A 1 90 ? -15.085 -0.353 1.894 1.00 95.31 90 ARG A N 1
ATOM 688 C CA . ARG A 1 90 ? -14.402 -0.712 3.144 1.00 95.31 90 ARG A CA 1
ATOM 689 C C . ARG A 1 90 ? -13.124 0.093 3.364 1.00 95.31 90 ARG A C 1
ATOM 691 O O . ARG A 1 90 ? -12.560 0.031 4.456 1.00 95.31 90 ARG A O 1
ATOM 698 N N . SER A 1 91 ? -12.652 0.788 2.328 1.00 97.75 91 SER A N 1
ATOM 699 C CA . SER A 1 91 ? -11.418 1.563 2.345 1.00 97.75 91 SER A CA 1
ATOM 700 C C . SER A 1 91 ? -11.677 3.040 2.646 1.00 97.75 91 SER A C 1
ATOM 702 O O . SER A 1 91 ? -12.457 3.725 1.983 1.00 97.75 91 SER A O 1
ATOM 704 N N . THR A 1 92 ? -10.988 3.542 3.662 1.00 98.25 92 THR A N 1
ATOM 705 C CA . THR A 1 92 ? -11.097 4.915 4.157 1.00 98.25 92 THR A CA 1
ATOM 706 C C . THR A 1 92 ? -9.712 5.509 4.374 1.00 98.25 92 THR A C 1
ATOM 708 O O . THR A 1 92 ? -8.720 4.791 4.497 1.00 98.25 92 THR A O 1
ATOM 711 N N . VAL A 1 93 ? -9.630 6.833 4.395 1.00 98.50 93 VAL A N 1
ATOM 712 C CA . VAL A 1 93 ? -8.381 7.588 4.535 1.00 98.50 93 VAL A CA 1
ATOM 713 C C . VAL A 1 93 ? -8.570 8.769 5.462 1.00 98.50 93 VAL A C 1
ATOM 715 O O . VAL A 1 93 ? -9.670 9.312 5.582 1.00 98.50 93 VAL A O 1
ATOM 718 N N . TRP A 1 94 ? -7.482 9.207 6.090 1.00 98.12 94 TRP A N 1
ATOM 719 C CA . TRP A 1 94 ? -7.492 10.443 6.859 1.00 98.12 94 TRP A CA 1
ATOM 720 C C . TRP A 1 94 ? -7.315 11.644 5.935 1.00 98.12 94 TRP A C 1
ATOM 722 O O . TRP A 1 94 ? -6.247 11.861 5.366 1.00 98.12 94 TRP A O 1
ATOM 732 N N . CYS A 1 95 ? -8.355 12.460 5.800 1.00 96.06 95 CYS A N 1
ATOM 733 C CA . CYS A 1 95 ? -8.334 13.654 4.970 1.00 96.06 95 CYS A CA 1
ATOM 734 C C . CYS A 1 95 ? -8.986 14.819 5.716 1.00 96.06 95 CYS A C 1
ATOM 736 O O . CYS A 1 95 ? -10.060 14.684 6.296 1.00 96.06 95 CYS A O 1
ATOM 738 N N . LYS A 1 96 ? -8.333 15.990 5.707 1.00 92.44 96 LYS A N 1
ATOM 739 C CA . LYS A 1 96 ? -8.869 17.243 6.283 1.00 92.44 96 LYS A CA 1
ATOM 740 C C . LYS A 1 96 ? -9.372 17.114 7.734 1.00 92.44 96 LYS A C 1
ATOM 742 O O . LYS A 1 96 ? -10.300 17.809 8.133 1.00 92.44 96 LYS A O 1
ATOM 747 N N . GLY A 1 97 ? -8.724 16.264 8.534 1.00 94.50 97 GLY A N 1
ATOM 748 C CA . GLY A 1 97 ? -9.022 16.114 9.961 1.00 94.50 97 GLY A CA 1
ATOM 749 C C . GLY A 1 97 ? -10.091 15.073 10.302 1.00 94.50 97 GLY A C 1
ATOM 750 O O . GLY A 1 97 ? -10.535 15.049 11.447 1.00 94.50 97 GLY A O 1
ATOM 751 N N . GLY A 1 98 ? -10.490 14.222 9.354 1.00 96.50 98 GLY A N 1
ATOM 752 C CA . GLY A 1 98 ? -11.395 13.106 9.617 1.00 96.50 98 GLY A CA 1
ATOM 753 C C . GLY A 1 98 ? -11.202 11.934 8.658 1.00 96.50 98 GLY A C 1
ATOM 754 O O . GLY A 1 98 ? -10.455 12.025 7.684 1.00 96.50 98 GLY A O 1
AT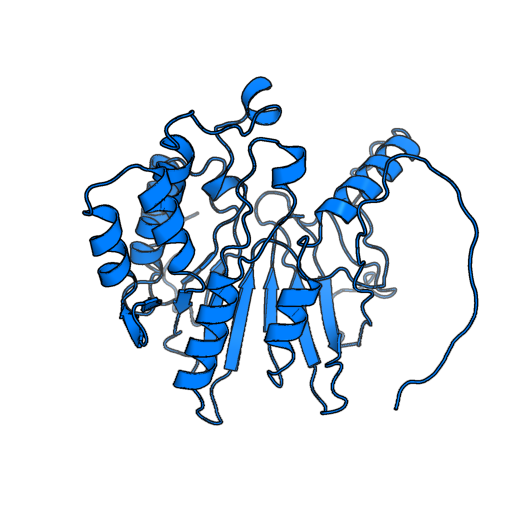OM 755 N N . MET A 1 99 ? -11.896 10.834 8.949 1.00 97.38 99 MET A N 1
ATOM 756 C CA . MET A 1 99 ? -11.982 9.676 8.058 1.00 97.38 99 MET A CA 1
ATOM 757 C C . MET A 1 99 ? -12.945 9.970 6.907 1.00 97.38 99 MET A C 1
ATOM 759 O O . MET A 1 99 ? -14.049 10.465 7.134 1.00 97.38 99 MET A O 1
ATOM 763 N N . VAL A 1 100 ? -12.528 9.663 5.682 1.00 97.75 100 VAL A N 1
ATOM 764 C CA . VAL A 1 100 ? -13.313 9.836 4.452 1.00 97.75 100 VAL A CA 1
ATOM 765 C C . VAL A 1 100 ? -13.169 8.583 3.591 1.00 97.75 100 VAL A C 1
ATOM 767 O O . VAL A 1 100 ? -12.109 7.958 3.597 1.00 97.75 100 VAL A O 1
ATOM 770 N N . ASP A 1 101 ? -14.206 8.226 2.834 1.00 98.12 101 ASP A N 1
ATOM 771 C CA . ASP A 1 101 ? -14.142 7.133 1.858 1.00 98.12 101 ASP A CA 1
ATOM 772 C C . ASP A 1 101 ? -13.016 7.358 0.841 1.00 98.12 101 ASP A C 1
ATOM 774 O O . ASP A 1 101 ? -12.864 8.460 0.294 1.00 98.12 101 ASP A O 1
ATOM 778 N N . LEU A 1 102 ? -12.254 6.300 0.543 1.00 98.31 102 LEU A N 1
ATOM 779 C CA . LEU A 1 102 ? -11.131 6.365 -0.393 1.00 98.31 102 LEU A CA 1
ATOM 780 C C . LEU A 1 102 ? -11.567 6.891 -1.761 1.00 98.31 102 LEU A C 1
ATOM 782 O O . LEU A 1 102 ? -10.927 7.793 -2.291 1.00 98.31 102 LEU A O 1
ATOM 786 N N . ALA A 1 103 ? -12.675 6.380 -2.305 1.00 98.19 103 ALA A N 1
ATOM 787 C CA . ALA A 1 103 ? -13.183 6.781 -3.616 1.00 98.19 103 ALA A CA 1
ATOM 788 C C . ALA A 1 103 ? -13.509 8.284 -3.684 1.00 98.19 103 ALA A C 1
ATOM 790 O O . ALA A 1 103 ? -13.217 8.938 -4.685 1.00 98.19 103 ALA A O 1
ATOM 791 N N . THR A 1 104 ? -14.053 8.850 -2.603 1.00 98.31 104 THR A N 1
ATOM 792 C CA . THR A 1 104 ? -14.364 10.282 -2.505 1.00 98.31 104 THR A CA 1
ATOM 793 C C . THR A 1 104 ? -13.087 11.121 -2.464 1.00 98.31 104 THR A C 1
ATOM 795 O O . THR A 1 104 ? -12.949 12.083 -3.223 1.00 98.31 104 THR A O 1
ATOM 798 N N . ALA A 1 105 ? -12.135 10.756 -1.598 1.00 98.25 105 ALA A N 1
ATOM 799 C CA . ALA A 1 105 ? -10.868 11.472 -1.471 1.00 98.25 105 ALA A CA 1
ATOM 800 C C . ALA A 1 105 ? -10.028 11.378 -2.756 1.00 98.25 105 ALA A C 1
ATOM 802 O O . ALA A 1 105 ? -9.514 12.388 -3.240 1.00 98.25 105 ALA A O 1
ATOM 803 N N . TRP A 1 106 ? -9.943 10.182 -3.341 1.00 98.31 106 TRP A N 1
ATOM 804 C CA . TRP A 1 106 ? -9.256 9.925 -4.601 1.00 98.31 106 TRP A CA 1
ATOM 805 C C . TRP A 1 106 ? -9.895 10.682 -5.765 1.00 98.31 106 TRP A C 1
ATOM 807 O O . TRP A 1 106 ? -9.190 11.378 -6.493 1.00 98.31 106 TRP A O 1
ATOM 817 N N . GLY A 1 107 ? -11.224 10.621 -5.904 1.00 98.12 107 GLY A N 1
ATOM 818 C CA . GLY A 1 107 ? -11.953 11.307 -6.969 1.00 98.12 107 GLY A CA 1
ATOM 819 C C . GLY A 1 107 ? -11.658 12.806 -7.005 1.00 98.12 107 GLY A C 1
ATOM 820 O O . GLY A 1 107 ? -11.392 13.347 -8.076 1.00 98.12 107 GLY A O 1
ATOM 821 N N . ALA A 1 108 ? -11.596 13.453 -5.835 1.00 97.88 108 ALA A N 1
ATOM 822 C CA . ALA A 1 108 ? -11.255 14.869 -5.724 1.00 97.88 108 ALA A CA 1
ATOM 823 C C . ALA A 1 108 ? -9.832 15.194 -6.218 1.00 97.88 108 ALA A C 1
ATOM 825 O O . ALA A 1 108 ? -9.629 16.234 -6.843 1.00 97.88 108 ALA A O 1
ATOM 826 N N . ILE A 1 109 ? -8.849 14.323 -5.960 1.00 97.81 109 ILE A N 1
ATOM 827 C CA . ILE A 1 109 ? -7.463 14.511 -6.422 1.00 97.81 109 ILE A CA 1
ATOM 828 C C . ILE A 1 109 ? -7.348 14.218 -7.920 1.00 97.81 109 ILE A C 1
ATOM 830 O O . ILE A 1 109 ? -6.729 14.987 -8.661 1.00 97.81 109 ILE A O 1
ATOM 834 N N . ALA A 1 110 ? -7.958 13.125 -8.380 1.00 97.19 110 ALA A N 1
ATOM 835 C CA . ALA A 1 110 ? -7.933 12.714 -9.777 1.00 97.19 110 ALA A CA 1
ATOM 836 C C . ALA A 1 110 ? -8.519 13.808 -10.686 1.00 97.19 110 ALA A C 1
ATOM 838 O O . ALA A 1 110 ? -7.900 14.164 -11.696 1.00 97.19 110 ALA A O 1
ATOM 839 N N . SER A 1 111 ? -9.651 14.401 -10.282 1.00 97.00 111 SER A N 1
ATOM 840 C CA . SER A 1 111 ? -10.340 15.460 -11.026 1.00 97.00 111 SER A CA 1
ATOM 841 C C . SER A 1 111 ? -9.753 16.860 -10.846 1.00 97.00 111 SER A C 1
ATOM 843 O O . SER A 1 111 ? -10.167 17.770 -11.557 1.00 97.00 111 SER A O 1
ATOM 845 N N . ALA A 1 112 ? -8.851 17.076 -9.883 1.00 96.00 112 ALA A N 1
ATOM 846 C CA . ALA A 1 112 ? -8.288 18.400 -9.638 1.00 96.00 112 ALA A CA 1
ATOM 847 C C . ALA A 1 112 ? -7.478 18.897 -10.844 1.00 96.00 112 ALA A C 1
ATOM 849 O O . ALA A 1 112 ? -6.826 18.114 -11.534 1.00 96.00 112 ALA A O 1
ATOM 850 N N . ASP A 1 113 ? -7.440 20.206 -11.062 1.00 94.38 113 ASP A N 1
ATOM 851 C CA . ASP A 1 113 ? -6.436 20.801 -11.940 1.00 94.38 113 ASP A CA 1
ATOM 852 C C . ASP A 1 113 ? -5.082 20.852 -11.220 1.00 94.38 113 ASP A C 1
ATOM 854 O O . ASP A 1 113 ? -5.005 21.042 -10.005 1.00 94.38 113 ASP A O 1
ATOM 858 N N . GLY A 1 114 ? -3.986 20.682 -11.958 1.00 92.69 114 GLY A N 1
ATOM 859 C CA . GLY A 1 114 ? -2.641 20.766 -11.393 1.00 92.69 114 GLY A CA 1
ATOM 860 C C . GLY A 1 114 ? -1.624 19.902 -12.121 1.00 92.69 114 GLY A C 1
ATOM 861 O O . GLY A 1 114 ? -1.961 19.098 -12.989 1.00 92.69 114 GLY A O 1
ATOM 862 N N . SER A 1 115 ? -0.353 20.068 -11.756 1.00 94.81 115 SER A N 1
ATOM 863 C CA . SER A 1 115 ? 0.716 19.223 -12.285 1.00 94.81 115 SER A CA 1
ATOM 864 C C . SER A 1 115 ? 0.639 17.807 -11.707 1.00 94.81 115 SER A C 1
ATOM 866 O O . SER A 1 115 ? 0.241 17.611 -10.557 1.00 94.81 115 SER A O 1
ATOM 868 N N . ASN A 1 116 ? 1.104 16.821 -12.474 1.00 93.75 116 ASN A N 1
ATOM 869 C CA . ASN A 1 116 ? 1.175 15.421 -12.041 1.00 93.75 116 ASN A CA 1
ATOM 870 C C . ASN A 1 116 ? 1.950 15.250 -10.726 1.00 93.75 116 ASN A C 1
ATOM 872 O O . ASN A 1 116 ? 1.546 14.473 -9.871 1.00 93.75 116 ASN A O 1
ATOM 876 N N . ASN A 1 117 ? 3.021 16.022 -10.515 1.00 92.62 117 ASN A N 1
ATOM 877 C CA . ASN A 1 117 ? 3.776 16.010 -9.258 1.00 92.62 117 ASN A CA 1
ATOM 878 C C . ASN A 1 117 ? 2.928 16.490 -8.065 1.00 92.62 117 ASN A C 1
ATOM 880 O O . ASN A 1 117 ? 2.982 15.893 -6.993 1.00 92.62 117 ASN A O 1
ATOM 884 N N . ALA A 1 118 ? 2.128 17.550 -8.232 1.00 94.81 118 ALA A N 1
ATOM 885 C CA . ALA A 1 118 ? 1.245 18.025 -7.166 1.00 94.81 118 ALA A CA 1
ATOM 886 C C . ALA A 1 118 ? 0.176 16.977 -6.824 1.00 94.81 118 ALA A C 1
ATOM 888 O O . ALA A 1 118 ? -0.004 16.654 -5.651 1.00 94.81 118 ALA A O 1
ATOM 889 N N . LYS A 1 119 ? -0.458 16.385 -7.845 1.00 96.25 119 LYS A N 1
ATOM 890 C CA . LYS A 1 119 ? -1.440 15.308 -7.660 1.00 96.25 119 LYS A CA 1
ATOM 891 C C . LYS A 1 119 ? -0.835 14.070 -7.007 1.00 96.25 119 LYS A C 1
ATOM 893 O O . LYS A 1 119 ? -1.421 13.516 -6.082 1.00 96.25 119 LYS A O 1
ATOM 898 N N . PHE A 1 120 ? 0.359 13.670 -7.439 1.00 94.19 120 PHE A N 1
ATOM 899 C CA . PHE A 1 120 ? 1.093 12.553 -6.858 1.00 94.19 120 PHE A CA 1
ATOM 900 C C . PHE A 1 120 ? 1.359 12.782 -5.366 1.00 94.19 120 PHE A C 1
ATOM 902 O O . PHE A 1 120 ? 0.999 11.946 -4.546 1.00 94.19 120 PHE A O 1
ATOM 909 N N . ARG A 1 121 ? 1.902 13.948 -4.988 1.00 93.81 121 ARG A N 1
ATOM 910 C CA . ARG A 1 121 ? 2.164 14.291 -3.577 1.00 93.81 121 ARG A CA 1
ATOM 911 C C . ARG A 1 121 ? 0.903 14.349 -2.722 1.00 93.81 121 ARG A C 1
ATOM 913 O O . ARG A 1 121 ? 0.949 13.992 -1.547 1.00 93.81 121 ARG A O 1
ATOM 920 N N . GLU A 1 122 ? -0.202 14.827 -3.283 1.00 96.31 122 GLU A N 1
ATOM 921 C CA . GLU A 1 122 ? -1.476 14.833 -2.567 1.00 96.31 122 GLU A CA 1
ATOM 922 C C . GLU A 1 122 ? -2.027 13.411 -2.415 1.00 96.31 122 GLU A C 1
ATOM 924 O O . GLU A 1 122 ? -2.535 13.063 -1.354 1.00 96.31 122 GLU A O 1
ATOM 929 N N . THR A 1 123 ? -1.832 12.546 -3.408 1.00 97.25 123 THR A N 1
ATOM 930 C CA . THR A 1 123 ? -2.223 11.129 -3.326 1.00 97.25 123 THR A CA 1
ATOM 931 C C . THR A 1 123 ? -1.398 10.370 -2.292 1.00 97.25 123 THR A C 1
ATOM 933 O O . THR A 1 123 ? -1.961 9.659 -1.468 1.00 97.25 123 THR A O 1
ATOM 936 N N . GLU A 1 124 ? -0.082 10.594 -2.242 1.00 95.75 124 GLU A N 1
ATOM 937 C CA . GLU A 1 124 ? 0.799 10.086 -1.176 1.00 95.75 124 GLU A CA 1
ATOM 938 C C . GLU A 1 124 ? 0.298 10.473 0.224 1.00 95.75 124 GLU A C 1
ATOM 940 O O . GLU A 1 124 ? 0.477 9.737 1.193 1.00 95.75 124 GLU A O 1
ATOM 945 N N . SER A 1 125 ? -0.365 11.627 0.343 1.00 96.12 125 SER A N 1
ATOM 946 C CA . SER A 1 125 ? -0.919 12.096 1.612 1.00 96.12 125 SER A CA 1
ATOM 947 C C . SER A 1 125 ? -2.211 11.415 2.043 1.00 96.12 125 SER A C 1
ATOM 949 O O . SER A 1 125 ? -2.651 11.658 3.164 1.00 96.12 125 SER A O 1
ATOM 951 N N . LEU A 1 126 ? -2.807 10.573 1.194 1.00 98.06 126 LEU A N 1
ATOM 952 C CA . LEU A 1 126 ? -3.951 9.748 1.575 1.00 98.06 126 LEU A CA 1
ATOM 953 C C . LEU A 1 126 ? -3.545 8.549 2.436 1.00 98.06 126 LEU A C 1
ATOM 955 O O . LEU A 1 126 ? -4.387 7.993 3.135 1.00 98.06 126 LEU A O 1
ATOM 959 N N . PHE A 1 127 ? -2.271 8.154 2.408 1.00 98.44 127 PHE A N 1
ATOM 960 C CA . PHE A 1 127 ? -1.794 7.006 3.168 1.00 98.44 127 PHE A CA 1
ATOM 961 C C . PHE A 1 127 ? -1.584 7.323 4.669 1.00 98.44 127 PHE A C 1
ATOM 963 O O . PHE A 1 127 ? -1.325 8.479 5.026 1.00 98.44 127 PHE A O 1
ATOM 970 N N . PRO A 1 128 ? -1.649 6.300 5.549 1.00 98.31 128 PRO A N 1
ATOM 971 C CA . PRO A 1 128 ? -2.066 4.937 5.223 1.00 98.31 128 PRO A CA 1
ATOM 972 C C . PRO A 1 128 ? -3.567 4.851 4.931 1.00 98.31 128 PRO A C 1
ATOM 974 O O . PRO A 1 128 ? -4.363 5.621 5.469 1.00 98.31 128 PRO A O 1
ATOM 977 N N . LEU A 1 129 ? -3.943 3.889 4.090 1.00 98.56 129 LEU A N 1
ATOM 978 C CA . LEU A 1 129 ? -5.347 3.539 3.890 1.00 98.56 129 LEU A CA 1
ATOM 979 C C . LEU A 1 129 ? -5.790 2.632 5.039 1.00 98.56 129 LEU A C 1
ATOM 981 O O . LEU A 1 129 ? -5.016 1.797 5.506 1.00 98.56 129 LEU A O 1
ATOM 985 N N . ILE A 1 130 ? -7.039 2.768 5.464 1.00 97.75 130 ILE A N 1
ATOM 986 C CA . ILE A 1 130 ? -7.659 1.923 6.481 1.00 97.75 130 ILE A CA 1
ATOM 987 C C . ILE A 1 130 ? -8.739 1.087 5.824 1.00 97.75 130 ILE A C 1
ATOM 989 O O . ILE A 1 130 ? -9.681 1.632 5.248 1.00 97.75 130 ILE A O 1
ATOM 993 N N . VAL A 1 131 ? -8.610 -0.231 5.920 1.00 97.19 131 VAL A N 1
ATOM 994 C CA . VAL A 1 131 ? -9.539 -1.179 5.309 1.00 97.19 131 VAL A CA 1
ATOM 995 C C . VAL A 1 131 ? -10.164 -2.044 6.393 1.00 97.19 131 VAL A C 1
ATOM 997 O O . VAL A 1 131 ? -9.462 -2.704 7.156 1.00 97.19 131 VAL A O 1
ATOM 1000 N N . SER A 1 132 ? -11.492 -2.039 6.470 1.00 94.00 132 SER A N 1
ATOM 1001 C CA . SER A 1 132 ? -12.237 -2.935 7.367 1.00 94.00 132 SER A CA 1
ATOM 1002 C C . SER A 1 132 ? -12.487 -4.279 6.684 1.00 94.00 132 SER A C 1
ATOM 1004 O O . SER A 1 132 ? -12.723 -4.310 5.478 1.00 94.00 132 SER A O 1
ATOM 1006 N N . ALA A 1 133 ? -12.470 -5.388 7.421 1.00 86.31 133 ALA A N 1
ATOM 1007 C CA . ALA A 1 133 ? -12.871 -6.697 6.896 1.00 86.31 133 ALA A CA 1
ATOM 1008 C C . ALA A 1 133 ? -14.219 -7.118 7.513 1.00 86.31 133 ALA A C 1
ATOM 1010 O O . ALA A 1 133 ? -14.368 -7.000 8.731 1.00 86.31 133 ALA A O 1
ATOM 1011 N N . PRO A 1 134 ? -15.193 -7.588 6.708 1.00 80.75 134 PRO A N 1
ATOM 1012 C CA . PRO A 1 134 ? -16.560 -7.850 7.171 1.00 80.75 134 PRO A CA 1
ATOM 1013 C C . PRO A 1 134 ? -16.635 -8.899 8.292 1.00 80.75 134 PRO A C 1
ATOM 1015 O O . PRO A 1 134 ? -17.430 -8.742 9.214 1.00 80.75 134 PRO A O 1
ATOM 1018 N N . ASP A 1 135 ? -15.749 -9.897 8.270 1.00 82.38 135 ASP A N 1
ATOM 1019 C CA . ASP A 1 135 ? -15.771 -11.029 9.208 1.00 82.38 135 ASP A CA 1
ATOM 1020 C C . ASP A 1 135 ? -14.704 -10.940 10.316 1.00 82.38 135 ASP A C 1
ATOM 1022 O O . ASP A 1 135 ? -14.448 -11.909 11.031 1.00 82.38 135 ASP A O 1
ATOM 1026 N N . MET A 1 136 ? -14.051 -9.781 10.472 1.00 84.31 136 MET A N 1
ATOM 1027 C CA . MET A 1 136 ? -13.014 -9.566 11.490 1.00 84.31 136 MET 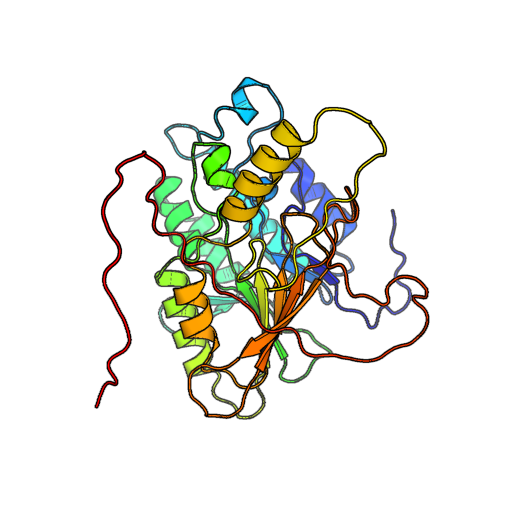A CA 1
ATOM 1028 C C . MET A 1 136 ? -13.357 -8.372 12.380 1.00 84.31 136 MET A C 1
ATOM 1030 O O . MET A 1 136 ? -12.734 -7.311 12.302 1.00 84.31 136 MET A O 1
ATOM 1034 N N . GLU A 1 137 ? -14.356 -8.548 13.246 1.00 83.75 137 GLU A N 1
ATOM 1035 C CA . GLU A 1 137 ? -14.809 -7.491 14.152 1.00 83.75 137 GLU A CA 1
ATOM 1036 C C . GLU A 1 137 ? -13.649 -6.927 14.994 1.00 83.75 137 GLU A C 1
ATOM 1038 O O . GLU A 1 137 ? -12.878 -7.651 15.632 1.00 83.75 137 GLU A O 1
ATOM 1043 N N . GLY A 1 138 ? -13.516 -5.599 14.973 1.00 85.19 138 GLY A N 1
ATOM 1044 C CA . GLY A 1 138 ? -12.464 -4.872 15.680 1.00 85.19 138 GLY A CA 1
ATOM 1045 C C . GLY A 1 138 ? -11.090 -4.892 15.003 1.00 85.19 138 GLY A C 1
ATOM 1046 O O . GLY A 1 138 ? -10.222 -4.147 15.444 1.00 85.19 138 GLY A O 1
ATOM 1047 N N . ALA A 1 139 ? -10.865 -5.669 13.939 1.00 89.50 139 ALA A N 1
ATOM 1048 C CA . ALA A 1 139 ? -9.611 -5.625 13.187 1.00 89.50 139 ALA A CA 1
ATOM 1049 C C . ALA A 1 139 ? -9.675 -4.600 12.046 1.00 89.50 139 ALA A C 1
ATOM 1051 O O . ALA A 1 139 ? -10.641 -4.546 11.285 1.00 89.50 139 ALA A O 1
ATOM 1052 N N . GLN A 1 140 ? -8.616 -3.810 11.900 1.00 93.25 140 GLN A N 1
ATOM 1053 C CA . GLN A 1 140 ? -8.458 -2.854 10.813 1.00 93.25 140 GLN A CA 1
ATOM 1054 C C . GLN A 1 140 ? -7.112 -3.027 10.129 1.00 93.25 140 GLN A C 1
ATOM 1056 O O . GLN A 1 140 ? -6.066 -3.084 10.774 1.00 93.25 140 GLN A O 1
ATOM 1061 N N . PHE A 1 141 ? -7.139 -3.071 8.803 1.00 96.25 141 PHE A N 1
ATOM 1062 C CA . PHE A 1 141 ? -5.941 -3.184 7.991 1.00 96.25 141 PHE A CA 1
ATOM 1063 C C . PHE A 1 141 ? -5.403 -1.798 7.673 1.00 96.25 141 PHE A C 1
ATOM 1065 O O . PHE A 1 141 ? -6.106 -0.971 7.098 1.00 96.25 141 PHE A O 1
ATOM 1072 N N . VAL A 1 142 ? -4.149 -1.558 8.034 1.00 97.44 142 VAL A N 1
ATOM 1073 C CA . VAL A 1 142 ? -3.431 -0.309 7.789 1.00 97.44 142 VAL A CA 1
ATOM 1074 C C . VAL A 1 142 ? -2.504 -0.533 6.606 1.00 97.44 142 VAL A C 1
ATOM 1076 O O . VAL A 1 142 ? -1.448 -1.148 6.740 1.00 97.44 142 VAL A O 1
ATOM 1079 N N . VAL A 1 143 ? -2.916 -0.066 5.436 1.00 98.56 143 VAL A N 1
ATOM 1080 C CA . VAL A 1 143 ? -2.176 -0.217 4.183 1.00 98.56 143 VAL A CA 1
ATOM 1081 C C . VAL A 1 143 ? -1.226 0.959 4.025 1.00 98.56 143 VAL A C 1
ATOM 1083 O O . VAL A 1 143 ? -1.655 2.097 3.832 1.00 98.56 143 VAL A O 1
ATOM 1086 N N . TRP A 1 144 ? 0.070 0.683 4.085 1.00 98.19 144 TRP A N 1
ATOM 1087 C CA . TRP A 1 144 ? 1.108 1.698 3.965 1.00 98.19 144 TRP A CA 1
ATOM 1088 C C . TRP A 1 144 ? 1.634 1.785 2.541 1.00 98.19 144 TRP A C 1
ATOM 1090 O O . TRP A 1 144 ? 1.896 0.759 1.908 1.00 98.19 144 TRP A O 1
ATOM 1100 N N . ASN A 1 145 ? 1.910 3.003 2.075 1.00 97.69 145 ASN A N 1
ATOM 1101 C CA . ASN A 1 145 ? 2.782 3.163 0.926 1.00 97.69 145 ASN A CA 1
ATOM 1102 C C . ASN A 1 145 ? 4.227 3.260 1.406 1.00 97.69 145 ASN A C 1
ATOM 1104 O O . ASN A 1 145 ? 4.688 4.318 1.829 1.00 97.69 145 ASN A O 1
ATOM 1108 N N . THR A 1 146 ? 4.934 2.138 1.330 1.00 96.19 146 THR A N 1
ATOM 1109 C CA . THR A 1 146 ? 6.362 2.086 1.671 1.00 96.19 146 THR A CA 1
ATOM 1110 C C . THR A 1 146 ? 7.266 2.376 0.476 1.00 96.19 146 THR A C 1
ATOM 1112 O O . THR A 1 146 ? 8.482 2.279 0.597 1.00 96.19 146 THR A O 1
ATOM 1115 N N . VAL A 1 147 ? 6.709 2.656 -0.704 1.00 93.81 147 VAL A N 1
ATOM 1116 C CA . VAL A 1 147 ? 7.491 2.789 -1.930 1.00 93.81 147 VAL A CA 1
ATOM 1117 C C . VAL A 1 147 ? 8.106 4.174 -2.005 1.00 93.81 147 VAL A C 1
ATOM 1119 O O . VAL A 1 147 ? 7.434 5.184 -2.210 1.00 93.81 147 VAL A O 1
ATOM 1122 N N . ARG A 1 148 ? 9.431 4.226 -1.899 1.00 89.06 148 ARG A N 1
ATOM 1123 C CA . ARG A 1 148 ? 10.165 5.477 -2.028 1.00 89.06 148 ARG A CA 1
ATOM 1124 C C . ARG A 1 148 ? 10.144 5.978 -3.468 1.00 89.06 148 ARG A C 1
ATOM 1126 O O . ARG A 1 148 ? 10.423 5.240 -4.413 1.00 89.06 148 ARG A O 1
ATOM 1133 N N . SER A 1 149 ? 9.920 7.276 -3.648 1.00 81.94 149 SER A N 1
ATOM 1134 C CA . SER A 1 149 ? 10.151 7.934 -4.935 1.00 81.94 149 SER A CA 1
ATOM 1135 C C . SER A 1 149 ? 11.648 7.927 -5.275 1.00 81.94 149 SER A C 1
ATOM 1137 O O . SER A 1 149 ? 12.416 8.724 -4.740 1.00 81.94 149 SER A O 1
ATOM 1139 N N . SER A 1 150 ? 12.071 7.048 -6.185 1.00 75.69 150 SER A N 1
ATOM 1140 C CA . SER A 1 150 ? 13.462 6.937 -6.644 1.00 75.69 150 SER A CA 1
ATOM 1141 C C . SER A 1 150 ? 13.571 7.015 -8.166 1.00 75.69 150 SER A C 1
ATOM 1143 O O . SER A 1 150 ? 12.707 6.515 -8.874 1.00 75.69 150 SER A O 1
ATOM 1145 N N . SER A 1 151 ? 14.635 7.630 -8.682 1.00 67.00 151 SER A N 1
ATOM 1146 C CA . SER A 1 151 ? 15.018 7.576 -10.103 1.00 67.00 151 SER A CA 1
ATOM 1147 C C . SER A 1 151 ? 16.125 6.553 -10.391 1.00 67.00 151 SER A C 1
ATOM 1149 O O . SER A 1 151 ? 16.470 6.316 -11.548 1.00 67.00 151 SER A O 1
ATOM 1151 N N . LEU A 1 152 ? 16.689 5.938 -9.347 1.00 71.88 152 LEU A N 1
ATOM 1152 C CA . LEU A 1 152 ? 17.778 4.969 -9.439 1.00 71.88 152 LEU A CA 1
ATOM 1153 C C . LEU A 1 152 ? 17.295 3.598 -8.973 1.00 71.88 152 LEU A C 1
ATOM 1155 O O . LEU A 1 152 ? 16.696 3.477 -7.903 1.00 71.88 152 LEU A O 1
ATOM 1159 N N . ALA A 1 153 ? 17.617 2.560 -9.742 1.00 67.44 153 ALA A N 1
ATOM 1160 C CA . ALA A 1 153 ? 17.200 1.189 -9.451 1.00 67.44 153 ALA A CA 1
ATOM 1161 C C . ALA A 1 153 ? 17.712 0.665 -8.110 1.00 67.44 153 ALA A C 1
ATOM 1163 O O . ALA A 1 153 ? 16.984 -0.012 -7.396 1.00 67.44 153 ALA A O 1
ATOM 1164 N N . PHE A 1 154 ? 18.932 1.042 -7.723 1.00 70.25 154 PHE A N 1
ATOM 1165 C CA . PHE A 1 154 ? 19.476 0.683 -6.415 1.00 70.25 154 PHE A CA 1
ATOM 1166 C C . PHE A 1 154 ? 18.601 1.220 -5.272 1.00 70.25 154 PHE A C 1
ATOM 1168 O O . PHE A 1 154 ? 18.174 0.476 -4.392 1.00 70.25 154 PHE A O 1
ATOM 1175 N N . ASN A 1 155 ? 18.251 2.503 -5.352 1.00 72.06 155 ASN A N 1
ATOM 1176 C CA . ASN A 1 155 ? 17.411 3.180 -4.368 1.00 72.06 155 ASN A CA 1
ATOM 1177 C C . ASN A 1 155 ? 15.945 2.710 -4.403 1.00 72.06 155 ASN A C 1
ATOM 1179 O O . ASN A 1 155 ? 15.213 2.980 -3.460 1.00 72.06 155 ASN A O 1
ATOM 1183 N N . ASN A 1 156 ? 15.525 2.015 -5.469 1.00 75.69 156 ASN A N 1
ATOM 1184 C CA . ASN A 1 156 ? 14.177 1.462 -5.614 1.00 75.69 156 ASN A CA 1
ATOM 1185 C C . ASN A 1 156 ? 13.909 0.270 -4.682 1.00 75.69 156 ASN A C 1
ATOM 1187 O O . ASN A 1 156 ? 12.755 -0.067 -4.459 1.00 75.69 156 ASN A O 1
ATOM 1191 N N . SER A 1 157 ? 14.966 -0.371 -4.170 1.00 77.38 157 SER A N 1
ATOM 1192 C CA . SER A 1 157 ? 14.845 -1.467 -3.198 1.00 77.38 157 SER A CA 1
ATOM 1193 C C . SER A 1 157 ? 14.628 -0.987 -1.761 1.00 77.38 157 SER A C 1
ATOM 1195 O O . SER A 1 157 ? 14.266 -1.771 -0.892 1.00 77.38 157 SER A O 1
ATOM 1197 N N . PHE A 1 158 ? 14.845 0.305 -1.494 1.00 83.94 158 PHE A N 1
ATOM 1198 C CA . PHE A 1 158 ? 14.671 0.865 -0.161 1.00 83.94 158 PHE A CA 1
ATOM 1199 C C . PHE A 1 158 ? 13.266 1.428 -0.010 1.00 83.94 158 PHE A C 1
ATOM 1201 O O . PHE A 1 158 ? 12.860 2.322 -0.757 1.00 83.94 158 PHE A O 1
ATOM 1208 N N . GLY A 1 159 ? 12.569 0.949 1.016 1.00 90.12 159 GLY A N 1
ATOM 1209 C CA . GLY A 1 159 ? 11.301 1.527 1.428 1.00 90.12 159 GLY A CA 1
ATOM 1210 C C . GLY A 1 159 ? 11.472 2.778 2.283 1.00 90.12 159 GLY A C 1
ATOM 1211 O O . GLY A 1 159 ? 12.532 2.992 2.881 1.00 90.12 159 GLY A O 1
ATOM 1212 N N . GLU A 1 160 ? 10.413 3.576 2.350 1.00 93.88 160 GLU A N 1
ATOM 1213 C CA . GLU A 1 160 ? 10.286 4.735 3.235 1.00 93.88 160 GLU A CA 1
ATOM 1214 C C . GLU A 1 160 ? 8.809 4.983 3.582 1.00 93.88 160 GLU A C 1
ATOM 1216 O O . GLU A 1 160 ? 7.944 4.808 2.724 1.00 93.88 160 GLU A O 1
ATOM 1221 N N . VAL A 1 161 ? 8.515 5.426 4.806 1.00 94.56 161 VAL A N 1
ATOM 1222 C CA . VAL A 1 161 ? 7.203 5.938 5.221 1.00 94.56 161 VAL A CA 1
ATOM 1223 C C . VAL A 1 161 ? 7.319 7.423 5.567 1.00 94.56 161 VAL A C 1
ATOM 1225 O O . VAL A 1 161 ? 7.847 7.834 6.599 1.00 94.56 161 VAL A O 1
ATOM 1228 N N . GLY A 1 162 ? 6.745 8.269 4.714 1.00 93.31 162 GLY A N 1
ATOM 1229 C CA . GLY A 1 162 ? 6.795 9.714 4.922 1.00 93.31 162 GLY A CA 1
ATOM 1230 C C . GLY A 1 162 ? 6.108 10.173 6.217 1.00 93.31 162 GLY A C 1
ATOM 1231 O O . GLY A 1 162 ? 5.098 9.618 6.651 1.00 93.31 162 GLY A O 1
ATOM 1232 N N . ASP A 1 163 ? 6.594 11.278 6.787 1.00 95.00 163 ASP A N 1
ATOM 1233 C CA . ASP A 1 163 ? 6.075 11.902 8.017 1.00 95.00 163 ASP A CA 1
ATOM 1234 C C . ASP A 1 163 ? 4.569 12.134 7.986 1.00 95.00 163 ASP A C 1
ATOM 1236 O O . ASP A 1 163 ? 3.887 12.006 9.000 1.00 95.00 163 ASP A O 1
ATOM 1240 N N . ARG A 1 164 ? 4.038 12.470 6.810 1.00 95.69 164 ARG A N 1
ATOM 1241 C CA . ARG A 1 164 ? 2.610 12.706 6.621 1.00 95.69 164 ARG A CA 1
ATOM 1242 C C . ARG A 1 164 ? 1.794 11.432 6.825 1.00 95.69 164 ARG A C 1
ATOM 1244 O O . ARG A 1 164 ? 0.775 11.504 7.502 1.00 95.69 164 ARG A O 1
ATOM 1251 N N . GLN A 1 165 ? 2.275 10.286 6.336 1.00 96.94 165 GLN A N 1
ATOM 1252 C CA . GLN A 1 165 ? 1.622 8.994 6.557 1.00 96.94 165 GLN A CA 1
ATOM 1253 C C . GLN A 1 165 ? 1.621 8.634 8.044 1.00 96.94 165 GLN A C 1
ATOM 1255 O O . GLN A 1 165 ? 0.589 8.265 8.595 1.00 96.94 165 GLN A O 1
ATOM 1260 N N . LEU A 1 166 ? 2.753 8.822 8.729 1.00 95.75 166 LEU A N 1
ATOM 1261 C CA . LEU A 1 166 ? 2.836 8.592 10.173 1.00 95.75 166 LEU A CA 1
ATOM 1262 C C . LEU A 1 166 ? 1.908 9.526 10.958 1.00 95.75 166 LEU A C 1
ATOM 1264 O O . LEU A 1 166 ? 1.192 9.077 11.846 1.00 95.75 166 LEU A O 1
ATOM 1268 N N . ASN A 1 167 ? 1.864 10.812 10.613 1.00 96.00 167 ASN A N 1
ATOM 1269 C CA . ASN A 1 167 ? 0.969 11.771 11.262 1.00 96.00 167 ASN A CA 1
ATOM 1270 C C . ASN A 1 167 ? -0.507 11.420 11.036 1.00 96.00 167 ASN A C 1
ATOM 1272 O O . ASN A 1 167 ? -1.299 11.490 11.976 1.00 96.00 167 ASN A O 1
ATOM 1276 N N . ASN A 1 168 ? -0.869 11.009 9.818 1.00 97.19 168 ASN A N 1
ATOM 1277 C CA . ASN A 1 168 ? -2.206 10.514 9.506 1.00 97.19 168 ASN A CA 1
ATOM 1278 C C . ASN A 1 168 ? -2.537 9.283 10.346 1.00 97.19 168 ASN A C 1
ATOM 1280 O O . ASN A 1 168 ? -3.579 9.256 10.989 1.00 97.19 168 ASN A O 1
ATOM 1284 N N . PHE A 1 169 ? -1.631 8.307 10.420 1.00 95.56 169 PHE A N 1
ATOM 1285 C CA . PHE A 1 169 ? -1.809 7.121 11.250 1.00 95.56 169 PHE A CA 1
ATOM 1286 C C . PHE A 1 169 ? -2.034 7.465 12.725 1.00 95.56 169 PHE A C 1
ATOM 1288 O O . PHE A 1 169 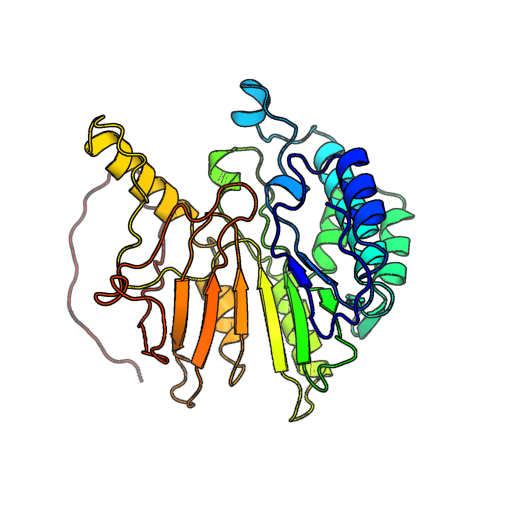? -2.977 6.975 13.339 1.00 95.56 169 PHE A O 1
ATOM 1295 N N . MET A 1 170 ? -1.231 8.367 13.293 1.00 94.38 170 MET A N 1
ATOM 1296 C CA . MET A 1 170 ? -1.413 8.805 14.680 1.00 94.38 170 MET A CA 1
ATOM 1297 C C . MET A 1 170 ? -2.771 9.489 14.893 1.00 94.38 170 MET A C 1
ATOM 1299 O O . MET A 1 170 ? -3.391 9.318 15.946 1.00 94.38 170 MET A O 1
ATOM 1303 N N . ALA A 1 171 ? -3.258 10.241 13.902 1.00 95.19 171 ALA A N 1
ATOM 1304 C CA . ALA A 1 171 ? -4.577 10.866 13.945 1.00 95.19 171 ALA A CA 1
ATOM 1305 C C . ALA A 1 171 ? -5.715 9.835 13.839 1.00 95.19 171 ALA A C 1
ATOM 1307 O O . ALA A 1 171 ? -6.648 9.884 14.642 1.00 95.19 171 ALA A O 1
ATOM 1308 N N . ILE A 1 172 ? -5.593 8.863 12.929 1.00 94.00 172 ILE A N 1
ATOM 1309 C CA . ILE A 1 172 ? -6.505 7.720 12.773 1.00 94.00 172 ILE A CA 1
ATOM 1310 C C . ILE A 1 172 ? -6.608 6.965 14.094 1.00 94.00 172 ILE A C 1
ATOM 1312 O O . ILE A 1 172 ? -7.690 6.873 14.674 1.00 94.00 172 ILE A O 1
ATOM 1316 N N . ARG A 1 173 ? -5.462 6.534 14.628 1.00 91.19 173 ARG A N 1
ATOM 1317 C CA . ARG A 1 173 ? -5.359 5.819 15.897 1.00 91.19 173 ARG A CA 1
ATOM 1318 C C . ARG A 1 173 ? -6.030 6.586 17.030 1.00 91.19 173 ARG A C 1
ATOM 1320 O O . ARG A 1 173 ? -6.766 5.996 17.814 1.00 91.19 173 ARG A O 1
ATOM 1327 N N . LYS A 1 174 ? -5.806 7.902 17.119 1.00 91.44 174 LYS A N 1
ATOM 1328 C CA . LYS A 1 174 ? -6.454 8.763 18.119 1.00 91.44 174 LYS A CA 1
ATOM 1329 C C . LYS A 1 174 ? -7.973 8.839 17.923 1.00 91.44 174 LYS A C 1
ATOM 1331 O O . LYS A 1 174 ? -8.706 8.863 18.906 1.00 91.44 174 LYS A O 1
ATOM 1336 N N . SER A 1 175 ? -8.447 8.891 16.681 1.00 90.88 175 SER A N 1
ATOM 1337 C CA . SER A 1 175 ? -9.880 8.959 16.370 1.00 90.88 175 SER A CA 1
ATOM 1338 C C . SER A 1 175 ? -10.625 7.643 16.628 1.00 90.88 175 SER A C 1
ATOM 1340 O O . SER A 1 175 ? -11.823 7.666 16.886 1.00 90.88 175 SER A O 1
ATOM 1342 N N . GLN A 1 176 ? -9.914 6.513 16.610 1.00 85.62 176 GLN A N 1
ATOM 1343 C CA . GLN A 1 176 ? -10.468 5.164 16.741 1.00 85.62 176 GLN A CA 1
ATOM 1344 C C . GLN A 1 176 ? -10.092 4.492 18.070 1.00 85.62 176 GLN A C 1
ATOM 1346 O O . GLN A 1 176 ? -9.996 3.265 18.131 1.00 85.62 176 GLN A O 1
ATOM 1351 N N . GLN A 1 177 ? -9.886 5.281 19.134 1.00 71.00 177 GLN A N 1
ATOM 1352 C CA . GLN A 1 177 ? -9.546 4.822 20.493 1.00 71.00 177 GLN A CA 1
ATOM 1353 C C . GLN A 1 177 ? -10.698 4.064 21.185 1.00 71.00 177 GLN A C 1
ATOM 1355 O O . GLN A 1 177 ? -11.104 4.383 22.302 1.00 71.00 177 GLN A O 1
ATOM 1360 N N . HIS A 1 178 ? -11.231 3.038 20.533 1.00 72.56 178 HIS A N 1
ATOM 1361 C CA . HIS A 1 178 ? -12.036 2.009 21.165 1.00 72.56 178 HIS A CA 1
ATOM 1362 C C . HIS A 1 178 ? -11.103 0.925 21.705 1.00 72.56 178 HIS A C 1
ATOM 1364 O O . HIS A 1 178 ? -10.133 0.544 21.055 1.00 72.56 178 HIS A O 1
ATOM 1370 N N . ALA A 1 179 ? -11.406 0.410 22.898 1.00 63.38 179 ALA A N 1
ATOM 1371 C CA . ALA A 1 179 ? -10.567 -0.567 23.597 1.00 63.38 179 ALA A CA 1
ATOM 1372 C C . ALA A 1 179 ? -10.385 -1.907 22.847 1.00 63.38 179 ALA A C 1
ATOM 1374 O O . ALA A 1 179 ? -9.576 -2.727 23.267 1.00 63.38 179 ALA A O 1
ATOM 1375 N N . SER A 1 180 ? -11.135 -2.142 21.766 1.00 79.12 180 SER A N 1
ATOM 1376 C CA . SER A 1 180 ? -11.127 -3.381 20.983 1.00 79.12 180 SER A CA 1
ATOM 1377 C C . SER A 1 180 ? -10.514 -3.255 19.584 1.00 79.12 180 SER A C 1
ATOM 1379 O O . SER A 1 180 ? -10.411 -4.277 18.904 1.00 79.12 180 SER A O 1
ATOM 1381 N N . THR A 1 181 ? -10.114 -2.057 19.138 1.00 86.12 181 THR A N 1
ATOM 1382 C CA . THR A 1 181 ? -9.529 -1.885 17.798 1.00 86.12 181 THR A CA 1
ATOM 1383 C C . THR A 1 181 ? -8.131 -2.502 17.745 1.00 86.12 181 THR A C 1
ATOM 1385 O O . THR A 1 181 ? -7.265 -2.150 18.545 1.00 86.12 181 THR A O 1
ATOM 1388 N N . ARG A 1 182 ? -7.897 -3.396 16.783 1.00 88.12 182 ARG A N 1
ATOM 1389 C CA . ARG A 1 182 ? -6.602 -4.024 16.495 1.00 88.12 182 ARG A CA 1
ATOM 1390 C C . ARG A 1 182 ? -6.147 -3.625 15.102 1.00 88.12 182 ARG A C 1
ATOM 1392 O O . ARG A 1 182 ? -6.902 -3.791 14.145 1.00 88.12 182 ARG A O 1
ATOM 1399 N N . PHE A 1 183 ? -4.917 -3.147 14.977 1.00 91.88 183 PHE A N 1
ATOM 1400 C CA . PHE A 1 183 ? -4.352 -2.776 13.686 1.00 91.88 183 PHE A CA 1
ATOM 1401 C C . PHE A 1 183 ? -3.472 -3.896 13.124 1.00 91.88 183 PHE A C 1
ATOM 1403 O O . PHE A 1 183 ? -2.629 -4.470 13.814 1.00 91.88 183 PHE A O 1
ATOM 1410 N N . ILE A 1 184 ? -3.685 -4.204 11.845 1.00 94.38 184 ILE A N 1
ATOM 1411 C CA . ILE A 1 184 ? -2.879 -5.137 11.059 1.00 94.38 184 ILE A CA 1
ATOM 1412 C C . ILE A 1 184 ? -2.217 -4.330 9.944 1.00 94.38 184 ILE A C 1
ATOM 1414 O O . ILE A 1 184 ? -2.882 -3.840 9.035 1.00 94.38 184 ILE A O 1
ATOM 1418 N N . HIS A 1 185 ? -0.905 -4.154 10.011 1.00 96.75 185 HIS A N 1
ATOM 1419 C CA . HIS A 1 185 ? -0.156 -3.311 9.088 1.00 96.75 185 HIS A CA 1
ATOM 1420 C C . HIS A 1 185 ? 0.280 -4.094 7.856 1.00 96.75 185 HIS A C 1
ATOM 1422 O O . HIS A 1 185 ? 0.965 -5.108 7.972 1.00 96.75 185 HIS A O 1
ATOM 1428 N N . ILE A 1 186 ? -0.072 -3.598 6.674 1.00 97.75 186 ILE A N 1
ATOM 1429 C CA . ILE A 1 186 ? 0.307 -4.181 5.387 1.00 97.75 186 ILE A CA 1
ATOM 1430 C C . ILE A 1 186 ? 1.339 -3.272 4.729 1.00 97.75 186 ILE A C 1
ATOM 1432 O O . ILE A 1 186 ? 1.068 -2.097 4.473 1.00 97.75 186 ILE A O 1
ATOM 1436 N N . MET A 1 187 ? 2.529 -3.808 4.477 1.00 96.06 187 MET A N 1
ATOM 1437 C CA . MET A 1 187 ? 3.678 -3.057 3.971 1.00 96.06 187 MET A CA 1
ATOM 1438 C C . MET A 1 187 ? 4.419 -3.857 2.908 1.00 96.06 187 MET A C 1
ATOM 1440 O O . MET A 1 187 ? 4.604 -5.052 3.070 1.00 96.06 187 MET A O 1
ATOM 1444 N N . HIS A 1 188 ? 4.936 -3.226 1.858 1.00 95.94 188 HIS A N 1
ATOM 1445 C CA . HIS A 1 188 ? 5.778 -3.960 0.905 1.00 95.94 188 HIS A CA 1
ATOM 1446 C C . HIS A 1 188 ? 7.184 -4.205 1.449 1.00 95.94 188 HIS A C 1
ATOM 1448 O O . HIS A 1 188 ? 7.652 -5.342 1.524 1.00 95.94 188 HIS A O 1
ATOM 1454 N N . HIS A 1 189 ? 7.846 -3.131 1.879 1.00 93.69 189 HIS A N 1
ATOM 1455 C CA . HIS A 1 189 ? 9.207 -3.177 2.407 1.00 93.69 189 HIS A CA 1
ATOM 1456 C C . HIS A 1 189 ? 9.224 -3.595 3.884 1.00 93.69 189 HIS A C 1
ATOM 1458 O O . HIS A 1 189 ? 8.270 -3.361 4.627 1.00 93.69 189 HIS A O 1
ATOM 1464 N N . LYS A 1 190 ? 10.323 -4.218 4.327 1.00 90.81 190 LYS A N 1
ATOM 1465 C CA . LYS A 1 190 ? 10.411 -4.810 5.670 1.00 90.81 190 LYS A CA 1
ATOM 1466 C C . LYS A 1 190 ? 10.761 -3.770 6.726 1.00 90.81 190 LYS A C 1
ATOM 1468 O O . LYS A 1 190 ? 11.577 -2.883 6.480 1.00 90.81 190 LYS A O 1
ATOM 1473 N N . LEU A 1 191 ? 10.217 -3.953 7.928 1.00 89.00 191 LEU A N 1
ATOM 1474 C CA . LEU A 1 191 ? 10.600 -3.179 9.116 1.00 89.00 191 LEU A CA 1
ATOM 1475 C C . LEU A 1 191 ? 11.870 -3.704 9.775 1.00 89.00 191 LEU A C 1
ATOM 1477 O O . LEU A 1 191 ? 12.627 -2.940 10.362 1.00 89.00 191 LEU A O 1
ATOM 1481 N N . ALA A 1 192 ? 12.099 -5.010 9.714 1.00 85.25 192 ALA A N 1
ATOM 1482 C CA . ALA A 1 192 ? 13.247 -5.620 10.357 1.00 85.25 192 ALA A CA 1
ATOM 1483 C C . ALA A 1 192 ? 13.632 -6.928 9.668 1.00 85.25 192 ALA A C 1
ATOM 1485 O O . ALA A 1 192 ? 12.878 -7.489 8.867 1.00 85.25 192 ALA A O 1
ATOM 1486 N N . LEU A 1 193 ? 14.823 -7.412 10.005 1.00 82.69 193 LEU A N 1
ATOM 1487 C CA . LEU A 1 193 ? 15.307 -8.733 9.634 1.00 82.69 193 LEU A CA 1
ATOM 1488 C C . LEU A 1 193 ? 15.449 -9.590 10.891 1.00 82.69 193 LEU A C 1
ATOM 1490 O O . LEU A 1 193 ? 15.785 -9.050 11.945 1.00 82.69 193 LEU A O 1
ATOM 1494 N N . PRO A 1 194 ? 15.227 -10.909 10.788 1.00 78.19 194 PRO A N 1
ATOM 1495 C CA . PRO A 1 194 ? 15.476 -11.812 11.903 1.00 78.19 194 PRO A CA 1
ATOM 1496 C C . PRO A 1 194 ? 16.947 -11.732 12.336 1.00 78.19 194 PRO A C 1
ATOM 1498 O O . PRO A 1 194 ? 17.834 -11.617 11.488 1.00 78.19 194 PRO A O 1
ATOM 1501 N N . GLU A 1 195 ? 17.212 -11.844 13.642 1.00 68.06 195 GLU A N 1
ATOM 1502 C CA . GLU A 1 195 ? 18.582 -11.945 14.175 1.00 68.06 195 GLU A CA 1
ATOM 1503 C C . GLU A 1 195 ? 19.317 -13.154 13.578 1.00 68.06 195 GLU A C 1
ATOM 1505 O O . GLU A 1 195 ? 20.500 -13.096 13.229 1.00 68.06 195 GLU A O 1
ATOM 1510 N N . HIS A 1 196 ? 18.595 -14.261 13.384 1.00 68.38 196 HIS A N 1
ATOM 1511 C CA . HIS A 1 196 ? 19.126 -15.402 12.658 1.00 68.38 196 HIS A CA 1
ATOM 1512 C C . HIS A 1 196 ? 19.335 -15.069 11.182 1.00 68.38 196 HIS A C 1
ATOM 1514 O O . HIS A 1 196 ? 18.437 -14.614 10.473 1.00 68.38 196 HIS A O 1
ATOM 1520 N N . ARG A 1 197 ? 20.540 -15.379 10.698 1.00 68.06 197 ARG A N 1
ATOM 1521 C CA . ARG A 1 197 ? 20.948 -15.118 9.322 1.00 68.06 197 ARG A CA 1
ATOM 1522 C C . ARG A 1 197 ? 19.978 -15.763 8.330 1.00 68.06 197 ARG A C 1
ATOM 1524 O O . ARG A 1 197 ? 19.834 -16.985 8.297 1.00 68.06 197 ARG A O 1
ATOM 1531 N N . LEU A 1 198 ? 19.413 -14.932 7.457 1.00 68.62 198 LEU A N 1
ATOM 1532 C CA . LEU A 1 198 ? 18.719 -15.398 6.263 1.00 68.62 198 LEU A CA 1
ATOM 1533 C C . LEU A 1 198 ? 19.681 -16.194 5.378 1.00 68.62 198 LEU A C 1
ATOM 1535 O O . LEU A 1 198 ? 20.767 -15.717 5.018 1.00 68.62 198 LEU A O 1
ATOM 1539 N N . ILE A 1 199 ? 19.276 -17.416 5.053 1.00 69.25 199 ILE A N 1
ATOM 1540 C CA . ILE A 1 199 ? 19.980 -18.296 4.132 1.00 69.25 199 ILE A CA 1
ATOM 1541 C C . ILE A 1 199 ? 19.345 -18.137 2.762 1.00 69.25 199 ILE A C 1
ATOM 1543 O O . ILE A 1 199 ? 18.132 -18.257 2.617 1.00 69.25 199 ILE A O 1
ATOM 1547 N N . MET A 1 200 ? 20.184 -17.857 1.768 1.00 70.00 200 MET A N 1
ATOM 1548 C CA . MET A 1 200 ? 19.776 -17.855 0.372 1.00 70.00 200 MET A CA 1
ATOM 1549 C C . MET A 1 200 ? 19.614 -19.304 -0.092 1.00 70.00 200 MET A C 1
ATOM 1551 O O . MET A 1 200 ? 20.531 -20.110 0.091 1.00 70.00 200 MET A O 1
ATOM 1555 N N . ASN A 1 201 ? 18.477 -19.631 -0.699 1.00 65.75 201 ASN A N 1
ATOM 1556 C CA . ASN A 1 201 ? 18.300 -20.894 -1.403 1.00 65.75 201 ASN A CA 1
ATOM 1557 C C . ASN A 1 201 ? 19.237 -20.901 -2.615 1.00 65.75 201 ASN A C 1
ATOM 1559 O O . ASN A 1 201 ? 18.983 -20.236 -3.615 1.00 65.75 201 ASN A O 1
ATOM 1563 N N . SER A 1 202 ? 20.363 -21.611 -2.514 1.00 64.12 202 SER A N 1
ATOM 1564 C CA . SER A 1 202 ? 21.270 -21.776 -3.648 1.00 64.12 202 SER A CA 1
ATOM 1565 C C . SER A 1 202 ? 20.645 -22.740 -4.652 1.00 64.12 202 SER A C 1
ATOM 1567 O O . SER A 1 202 ? 20.360 -23.884 -4.299 1.00 64.12 202 SER A O 1
ATOM 1569 N N . ASP A 1 203 ? 20.526 -22.322 -5.906 1.00 60.22 203 ASP A N 1
ATOM 1570 C CA . ASP A 1 203 ? 20.046 -23.123 -7.043 1.00 60.22 203 ASP A CA 1
ATOM 1571 C C . ASP A 1 203 ? 20.995 -24.273 -7.459 1.00 60.22 203 ASP A C 1
ATOM 1573 O O . ASP A 1 203 ? 20.837 -24.876 -8.518 1.00 60.22 203 ASP A O 1
ATOM 1577 N N . GLY A 1 204 ? 22.002 -24.590 -6.638 1.00 54.41 204 GLY A N 1
ATOM 1578 C CA . GLY A 1 204 ? 23.000 -25.622 -6.915 1.00 54.41 204 GLY A CA 1
ATOM 1579 C C . GLY A 1 204 ? 24.052 -25.224 -7.958 1.00 54.41 204 GLY A C 1
ATOM 1580 O O . GLY A 1 204 ? 24.932 -26.033 -8.256 1.00 54.41 204 GLY A O 1
ATOM 1581 N N . SER A 1 205 ? 24.024 -23.999 -8.497 1.00 51.78 205 SER A N 1
ATOM 1582 C CA . SER A 1 205 ? 25.026 -23.540 -9.460 1.00 51.78 205 SER A CA 1
ATOM 1583 C C . SER A 1 205 ? 26.325 -23.137 -8.736 1.00 51.78 205 SER A C 1
ATOM 1585 O O . SER A 1 205 ? 26.418 -22.126 -8.050 1.00 51.78 205 SER A O 1
ATOM 1587 N N . GLY A 1 206 ? 27.358 -23.982 -8.826 1.00 51.72 206 GLY A N 1
ATOM 1588 C CA . GLY A 1 206 ? 28.629 -23.878 -8.083 1.00 51.72 206 GLY A CA 1
ATOM 1589 C C . GLY A 1 206 ? 29.567 -22.706 -8.439 1.00 51.72 206 GLY A C 1
ATOM 1590 O O . GLY A 1 206 ? 30.782 -22.900 -8.467 1.00 51.72 206 GLY A O 1
ATOM 1591 N N . TRP A 1 207 ? 29.047 -21.508 -8.722 1.00 44.09 207 TRP A N 1
ATOM 1592 C CA . TRP A 1 207 ? 29.816 -20.284 -9.014 1.00 44.09 207 TRP A CA 1
ATOM 1593 C C . TRP A 1 207 ? 30.137 -19.466 -7.729 1.00 44.09 207 TRP A C 1
ATOM 1595 O O . TRP A 1 207 ? 29.655 -19.796 -6.648 1.00 44.09 207 TRP A O 1
ATOM 1605 N N . PRO A 1 208 ? 31.086 -18.500 -7.753 1.00 49.94 208 PRO A N 1
ATOM 1606 C CA . PRO A 1 208 ? 31.956 -18.230 -6.608 1.00 49.94 208 PRO A CA 1
ATOM 1607 C C . PRO A 1 208 ? 31.310 -17.400 -5.486 1.00 49.94 208 PRO A C 1
ATOM 1609 O O . PRO A 1 208 ? 30.951 -16.233 -5.663 1.00 49.94 208 PRO A O 1
ATOM 1612 N N . ARG A 1 209 ? 31.368 -17.983 -4.278 1.00 64.88 209 ARG A N 1
ATOM 1613 C CA . ARG A 1 209 ? 30.896 -17.502 -2.960 1.00 64.88 209 ARG A CA 1
ATOM 1614 C C . ARG A 1 209 ? 31.092 -16.012 -2.639 1.00 64.88 209 ARG A C 1
ATOM 1616 O O . ARG A 1 209 ? 30.358 -15.481 -1.815 1.00 64.88 209 ARG A O 1
ATOM 1623 N N . ILE A 1 210 ? 32.076 -15.330 -3.231 1.00 62.41 210 ILE A N 1
ATOM 1624 C CA . ILE A 1 210 ? 32.365 -13.914 -2.941 1.00 62.41 210 ILE A CA 1
ATOM 1625 C C . ILE A 1 210 ? 31.349 -12.986 -3.612 1.00 62.41 210 ILE A C 1
ATOM 1627 O O . ILE A 1 210 ? 30.855 -12.064 -2.965 1.00 62.41 210 ILE A O 1
ATOM 1631 N N . ARG A 1 211 ? 31.000 -13.224 -4.885 1.00 62.97 211 ARG A N 1
ATOM 1632 C CA . ARG A 1 211 ? 30.007 -12.391 -5.583 1.00 62.97 211 ARG A CA 1
ATOM 1633 C C . ARG A 1 211 ? 28.644 -12.523 -4.911 1.00 62.97 211 ARG A C 1
ATOM 1635 O O . ARG A 1 211 ? 27.962 -11.518 -4.736 1.00 62.97 211 ARG A O 1
ATOM 1642 N N . ASP A 1 212 ? 28.301 -13.729 -4.474 1.00 64.56 212 ASP A N 1
ATOM 1643 C CA . ASP A 1 212 ? 27.048 -13.998 -3.770 1.00 64.56 212 ASP A CA 1
ATOM 1644 C C . ASP A 1 212 ? 27.058 -13.426 -2.356 1.00 64.56 212 ASP A C 1
ATOM 1646 O O . ASP A 1 212 ? 26.044 -12.901 -1.912 1.00 64.56 212 ASP A O 1
ATOM 1650 N N . ALA A 1 213 ? 28.206 -13.417 -1.669 1.00 65.06 213 ALA A N 1
ATOM 1651 C CA . ALA A 1 213 ? 28.345 -12.741 -0.381 1.00 65.06 213 ALA A CA 1
ATOM 1652 C C . ALA A 1 213 ? 28.166 -11.219 -0.504 1.00 65.06 213 ALA A C 1
ATOM 1654 O O . ALA A 1 213 ? 27.459 -10.629 0.314 1.00 65.06 213 ALA A O 1
ATOM 1655 N N . VAL A 1 214 ? 28.755 -10.593 -1.531 1.00 64.81 214 VAL A N 1
ATOM 1656 C CA . VAL A 1 214 ? 28.589 -9.155 -1.807 1.00 64.81 214 VAL A CA 1
ATOM 1657 C C . VAL A 1 214 ? 27.147 -8.849 -2.203 1.00 64.81 214 VAL A C 1
ATOM 1659 O O . VAL A 1 214 ? 26.547 -7.950 -1.620 1.00 64.81 214 VAL A O 1
ATOM 1662 N N . LYS A 1 215 ? 26.552 -9.628 -3.117 1.00 65.94 215 LYS A N 1
ATOM 1663 C CA . LYS A 1 215 ? 25.128 -9.509 -3.468 1.00 65.94 215 LYS A CA 1
ATOM 1664 C C . LYS A 1 215 ? 24.238 -9.652 -2.238 1.00 65.94 215 LYS A C 1
ATOM 1666 O O . LYS A 1 215 ? 23.410 -8.787 -2.009 1.00 65.94 215 LYS A O 1
ATOM 1671 N N . SER A 1 216 ? 24.477 -10.660 -1.402 1.00 64.50 216 SER A N 1
ATOM 1672 C CA . SER A 1 216 ? 23.713 -10.898 -0.173 1.00 64.50 216 SER A CA 1
ATOM 1673 C C . SER A 1 216 ? 23.872 -9.764 0.841 1.00 64.50 216 SER A C 1
ATOM 1675 O O . SER A 1 216 ? 22.949 -9.475 1.593 1.00 64.50 216 SER A O 1
ATOM 1677 N N . ALA A 1 217 ? 25.050 -9.142 0.943 1.00 65.06 217 ALA A N 1
ATOM 1678 C CA . ALA A 1 217 ? 25.263 -7.992 1.823 1.00 65.06 217 ALA A CA 1
ATOM 1679 C C . ALA A 1 217 ? 24.517 -6.752 1.312 1.00 65.06 217 ALA A C 1
ATOM 1681 O O . ALA A 1 217 ? 23.801 -6.114 2.076 1.00 65.06 217 ALA A O 1
ATOM 1682 N N . VAL A 1 218 ? 24.628 -6.462 0.014 1.00 63.66 218 VAL A N 1
ATOM 1683 C CA . VAL A 1 218 ? 23.935 -5.342 -0.634 1.00 63.66 218 VAL A CA 1
ATOM 1684 C C . VAL A 1 218 ? 22.418 -5.526 -0.591 1.00 63.66 218 VAL A C 1
ATOM 1686 O O . VAL A 1 218 ? 21.704 -4.594 -0.237 1.00 63.66 218 VAL A O 1
ATOM 1689 N N . GLN A 1 219 ? 21.931 -6.735 -0.883 1.00 65.88 219 GLN A N 1
ATOM 1690 C CA . GLN A 1 219 ? 20.517 -7.079 -0.781 1.00 65.88 219 GLN A CA 1
ATOM 1691 C C . GLN A 1 219 ? 20.031 -6.855 0.645 1.00 65.88 219 GLN A C 1
ATOM 1693 O O . GLN A 1 219 ? 19.084 -6.106 0.811 1.00 65.88 219 GLN A O 1
ATOM 1698 N N . ARG A 1 220 ? 20.728 -7.374 1.671 1.00 67.62 220 ARG A N 1
ATOM 1699 C CA . ARG A 1 220 ? 20.364 -7.171 3.088 1.00 67.62 220 ARG A CA 1
ATOM 1700 C C . ARG A 1 220 ? 20.276 -5.706 3.501 1.00 67.62 220 ARG A C 1
ATOM 1702 O O . ARG A 1 220 ? 19.360 -5.356 4.235 1.00 67.62 220 ARG A O 1
ATOM 1709 N N . VAL A 1 221 ? 21.183 -4.862 3.013 1.00 67.69 221 VAL A N 1
ATOM 1710 C CA . VAL A 1 221 ? 21.122 -3.410 3.246 1.00 67.69 221 VAL A CA 1
ATOM 1711 C C . VAL A 1 221 ? 19.859 -2.810 2.618 1.00 67.69 221 VAL A C 1
ATOM 1713 O O . VAL A 1 221 ? 19.204 -1.999 3.259 1.00 67.69 221 VAL A O 1
ATOM 1716 N N . GLY A 1 222 ? 19.467 -3.263 1.427 1.00 70.75 222 GLY A N 1
ATOM 1717 C CA . GLY A 1 222 ? 18.204 -2.892 0.780 1.00 70.75 222 GLY A CA 1
ATOM 1718 C C . GLY A 1 222 ? 16.968 -3.657 1.266 1.00 70.75 222 GLY A C 1
ATOM 1719 O O . GLY A 1 222 ? 15.895 -3.462 0.710 1.00 70.75 222 GLY A O 1
ATOM 1720 N N . MET A 1 223 ? 17.068 -4.558 2.254 1.00 76.56 223 MET A N 1
ATOM 1721 C CA . MET A 1 223 ? 15.909 -5.351 2.690 1.00 76.56 223 MET A CA 1
ATOM 1722 C C . MET A 1 223 ? 15.001 -4.616 3.663 1.00 76.56 223 MET A C 1
ATOM 1724 O O . MET A 1 223 ? 13.801 -4.894 3.688 1.00 76.56 223 MET A O 1
ATOM 1728 N N . VAL A 1 224 ? 15.576 -3.725 4.466 1.00 85.62 224 VAL A N 1
ATOM 1729 C CA . VAL A 1 224 ? 14.871 -2.967 5.498 1.00 85.62 224 VAL A CA 1
ATOM 1730 C C . VAL A 1 224 ? 14.641 -1.552 4.993 1.00 85.62 224 VAL A C 1
ATOM 1732 O O . VAL A 1 224 ? 15.515 -0.960 4.358 1.00 85.62 224 VAL A O 1
ATOM 1735 N N . MET A 1 225 ? 13.458 -1.007 5.263 1.00 90.12 225 MET A N 1
ATOM 1736 C CA . MET A 1 225 ? 13.168 0.390 4.957 1.00 90.12 225 MET A CA 1
ATOM 1737 C C . MET A 1 225 ? 14.112 1.330 5.717 1.00 90.12 225 MET A C 1
ATOM 1739 O O . MET A 1 225 ? 14.493 1.074 6.860 1.00 90.12 225 MET A O 1
ATOM 1743 N N . HIS A 1 226 ? 14.487 2.433 5.075 1.00 88.62 226 HIS A N 1
ATOM 1744 C CA . HIS A 1 226 ? 15.491 3.363 5.600 1.00 88.62 226 HIS A CA 1
ATOM 1745 C C . HIS A 1 226 ? 15.087 3.973 6.954 1.00 88.62 226 HIS A C 1
ATOM 1747 O O . HIS A 1 226 ? 15.925 4.252 7.808 1.00 88.62 226 HIS A O 1
ATOM 1753 N N . ASP A 1 227 ? 13.792 4.161 7.164 1.00 88.38 227 ASP A N 1
ATOM 1754 C CA . ASP A 1 227 ? 13.185 4.807 8.321 1.00 88.38 227 ASP A CA 1
ATOM 1755 C C . ASP A 1 227 ? 12.471 3.816 9.254 1.00 88.38 227 ASP A C 1
ATOM 1757 O O . ASP A 1 227 ? 11.636 4.214 10.069 1.00 88.38 227 ASP A O 1
ATOM 1761 N N . ALA A 1 228 ? 12.836 2.530 9.200 1.00 89.56 228 ALA A N 1
ATOM 1762 C CA . ALA A 1 228 ? 12.200 1.471 9.981 1.00 89.56 228 ALA A CA 1
ATOM 1763 C C . ALA A 1 228 ? 12.095 1.804 11.474 1.00 89.56 228 ALA A C 1
ATOM 1765 O O . ALA A 1 228 ? 11.048 1.609 12.081 1.00 89.56 228 ALA A O 1
ATOM 1766 N N . ASN A 1 229 ? 13.149 2.379 12.063 1.00 87.62 229 ASN A N 1
ATOM 1767 C CA . ASN A 1 229 ? 13.158 2.817 13.461 1.00 87.62 229 ASN A CA 1
ATOM 1768 C C . ASN A 1 229 ? 12.017 3.790 13.792 1.00 87.62 229 ASN A C 1
ATOM 1770 O O . ASN A 1 229 ? 11.402 3.690 14.854 1.00 87.62 229 ASN A O 1
ATOM 1774 N N . LYS A 1 230 ? 11.733 4.732 12.887 1.00 90.12 230 LYS A N 1
ATOM 1775 C CA . LYS A 1 230 ? 10.682 5.738 13.059 1.00 90.12 230 LYS A CA 1
ATOM 1776 C C . LYS A 1 230 ? 9.304 5.092 13.008 1.00 90.12 230 LYS A C 1
ATOM 1778 O O . LYS A 1 230 ? 8.464 5.377 13.859 1.00 90.12 230 LYS A O 1
ATOM 1783 N N . VAL A 1 231 ? 9.099 4.193 12.049 1.00 91.69 231 VAL A N 1
ATOM 1784 C CA . VAL A 1 231 ? 7.849 3.444 11.921 1.00 91.69 231 VAL A CA 1
ATOM 1785 C C . VAL A 1 231 ? 7.639 2.552 13.138 1.00 91.69 231 VAL A C 1
ATOM 1787 O O . VAL A 1 231 ? 6.614 2.662 13.800 1.00 91.69 231 VAL A O 1
ATOM 1790 N N . VAL A 1 232 ? 8.635 1.746 13.510 1.00 89.56 232 VAL A N 1
ATOM 1791 C CA . VAL A 1 232 ? 8.588 0.897 14.707 1.00 89.56 232 VAL A CA 1
ATOM 1792 C C . VAL A 1 232 ? 8.274 1.734 15.949 1.00 89.56 232 VAL A C 1
ATOM 1794 O O . VAL A 1 232 ? 7.437 1.334 16.748 1.00 89.56 232 VAL A O 1
ATOM 1797 N N . ALA A 1 233 ? 8.872 2.917 16.115 1.00 86.94 233 ALA A N 1
ATOM 1798 C CA . ALA A 1 233 ? 8.550 3.804 17.233 1.00 86.94 233 ALA A CA 1
ATOM 1799 C C . ALA A 1 233 ? 7.081 4.269 17.236 1.00 86.94 233 ALA A C 1
ATOM 1801 O O . ALA A 1 233 ? 6.473 4.324 18.305 1.00 86.94 233 ALA A O 1
ATOM 1802 N N . ALA A 1 234 ? 6.499 4.559 16.069 1.00 88.12 234 ALA A N 1
ATOM 1803 C CA . ALA A 1 234 ? 5.086 4.921 15.947 1.00 88.12 234 ALA A CA 1
ATOM 1804 C C . ALA A 1 234 ? 4.146 3.736 16.246 1.00 88.12 234 ALA A C 1
ATOM 1806 O O . ALA A 1 234 ? 3.126 3.916 16.915 1.00 88.12 234 ALA A O 1
ATOM 1807 N N . LEU A 1 235 ? 4.516 2.527 15.807 1.00 88.50 235 LEU A N 1
ATOM 1808 C CA . LEU A 1 235 ? 3.733 1.301 16.007 1.00 88.50 235 LEU A CA 1
ATOM 1809 C C . LEU A 1 235 ? 3.861 0.726 17.427 1.00 88.50 235 LEU A C 1
ATOM 1811 O O . LEU A 1 235 ? 2.923 0.129 17.938 1.00 88.50 235 LEU A O 1
ATOM 1815 N N . ARG A 1 236 ? 4.989 0.947 18.113 1.00 78.38 236 ARG A N 1
ATOM 1816 C CA . ARG A 1 236 ? 5.273 0.428 19.471 1.00 78.38 236 ARG A CA 1
ATOM 1817 C C . ARG A 1 236 ? 4.272 0.842 20.543 1.00 78.38 236 ARG A C 1
ATOM 1819 O O . ARG A 1 236 ? 4.220 0.218 21.599 1.00 78.38 236 ARG A O 1
ATOM 1826 N N . GLY A 1 237 ? 3.523 1.918 20.315 1.00 68.38 237 GLY A N 1
ATOM 1827 C CA . GLY A 1 237 ? 2.459 2.313 21.230 1.00 68.38 237 GLY A CA 1
ATOM 1828 C C . GLY A 1 237 ? 1.247 1.378 21.188 1.00 68.38 237 GLY A C 1
ATOM 1829 O O . GLY A 1 237 ? 0.319 1.608 21.958 1.00 68.38 237 GLY A O 1
ATOM 1830 N N . GLU A 1 238 ? 1.218 0.400 20.285 1.00 69.81 238 GLU A N 1
ATOM 1831 C CA . GLU A 1 238 ? 0.134 -0.563 20.121 1.00 69.81 238 GLU A CA 1
ATOM 1832 C C . GLU A 1 238 ? 0.497 -1.882 20.796 1.00 69.81 238 GLU A C 1
ATOM 1834 O O . GLU A 1 238 ? 1.567 -2.446 20.568 1.00 69.81 238 GLU A O 1
ATOM 1839 N N . ILE A 1 239 ? -0.391 -2.346 21.672 1.00 63.28 239 ILE A N 1
ATOM 1840 C CA . ILE A 1 239 ? -0.297 -3.671 22.279 1.00 63.28 239 ILE A CA 1
ATOM 1841 C C . ILE A 1 239 ? -0.852 -4.646 21.230 1.00 63.28 239 ILE A C 1
ATOM 1843 O O . ILE A 1 239 ? -1.959 -4.434 20.739 1.00 63.28 239 ILE A O 1
ATOM 1847 N N . ASP A 1 240 ? -0.073 -5.668 20.868 1.00 68.88 240 ASP A N 1
ATOM 1848 C CA . ASP A 1 240 ? -0.450 -6.759 19.954 1.00 68.88 240 ASP A CA 1
ATOM 1849 C C . ASP A 1 240 ? -0.721 -6.353 18.488 1.00 68.88 240 ASP A C 1
ATOM 1851 O O . ASP A 1 240 ? -1.728 -6.745 17.891 1.00 68.88 240 ASP A O 1
ATOM 1855 N N . SER A 1 241 ? 0.187 -5.583 17.878 1.00 82.69 241 SER A N 1
ATOM 1856 C CA . SER A 1 241 ? 0.137 -5.285 16.439 1.00 82.69 241 SER A CA 1
ATOM 1857 C C . SER A 1 241 ? 0.772 -6.393 15.587 1.00 82.69 241 SER A C 1
ATOM 1859 O O . SER A 1 241 ? 1.759 -7.029 15.970 1.00 82.69 241 SER A O 1
ATOM 1861 N N . LEU A 1 242 ? 0.203 -6.620 14.400 1.00 91.31 242 LEU A N 1
ATOM 1862 C CA . LEU A 1 242 ? 0.714 -7.560 13.398 1.00 91.31 242 LEU A CA 1
ATOM 1863 C C . LEU A 1 242 ? 1.158 -6.789 12.157 1.00 91.31 242 LEU A C 1
ATOM 1865 O O . LEU A 1 242 ? 0.388 -6.011 11.603 1.00 91.31 242 LEU A O 1
ATOM 1869 N N . VAL A 1 243 ? 2.376 -7.040 11.688 1.00 93.56 243 VAL A N 1
ATOM 1870 C CA . VAL A 1 243 ? 2.918 -6.483 10.447 1.00 93.56 243 VAL A CA 1
ATOM 1871 C C . VAL A 1 243 ? 3.106 -7.599 9.432 1.00 93.56 243 VAL A C 1
ATOM 1873 O O . VAL A 1 243 ? 3.800 -8.581 9.693 1.00 93.56 243 VAL A O 1
ATOM 1876 N N . LEU A 1 244 ? 2.517 -7.424 8.255 1.00 95.19 244 LEU A N 1
ATOM 1877 C CA . LEU A 1 244 ? 2.627 -8.322 7.113 1.00 95.19 244 LEU A CA 1
ATOM 1878 C C . LEU A 1 244 ? 3.401 -7.618 5.996 1.00 95.19 244 LEU A C 1
ATOM 1880 O O . LEU A 1 244 ? 3.006 -6.531 5.564 1.00 95.19 244 LEU A O 1
ATOM 1884 N N . HIS A 1 245 ? 4.485 -8.234 5.518 1.00 92.25 245 HIS A N 1
ATOM 1885 C CA . HIS A 1 245 ? 5.292 -7.658 4.441 1.00 92.25 245 HIS A CA 1
ATOM 1886 C C . HIS A 1 245 ? 5.887 -8.633 3.422 1.00 92.25 245 HIS A C 1
ATOM 1888 O O . HIS A 1 245 ? 5.945 -9.840 3.660 1.00 92.25 245 HIS A O 1
ATOM 1894 N N . GLY A 1 246 ? 6.349 -8.085 2.288 1.00 88.88 246 GLY A N 1
ATOM 1895 C CA . GLY A 1 246 ? 6.831 -8.815 1.107 1.00 88.88 246 GLY A CA 1
ATOM 1896 C C . GLY A 1 246 ? 8.202 -8.345 0.591 1.00 88.88 246 GLY A C 1
ATOM 1897 O O . GLY A 1 246 ? 9.187 -8.345 1.336 1.00 88.88 246 GLY A O 1
ATOM 1898 N N . HIS A 1 247 ? 8.289 -7.990 -0.697 1.00 86.56 247 HIS A N 1
ATOM 1899 C CA . HIS A 1 247 ? 9.471 -7.495 -1.429 1.00 86.56 247 HIS A CA 1
ATOM 1900 C C . HIS A 1 247 ? 10.580 -8.527 -1.741 1.00 86.56 247 HIS A C 1
ATOM 1902 O O . HIS A 1 247 ? 10.660 -9.030 -2.849 1.00 86.56 247 HIS A O 1
ATOM 1908 N N . HIS A 1 248 ? 11.439 -8.896 -0.784 1.00 80.25 248 HIS A N 1
ATOM 1909 C CA . HIS A 1 248 ? 12.635 -9.741 -1.051 1.00 80.25 248 HIS A CA 1
ATOM 1910 C C . HIS A 1 248 ? 12.401 -11.260 -1.003 1.00 80.25 248 HIS A C 1
ATOM 1912 O O . HIS A 1 248 ? 13.322 -12.008 -0.692 1.00 80.25 248 HIS A O 1
ATOM 1918 N N . HIS A 1 249 ? 11.162 -11.717 -1.198 1.00 83.06 249 HIS A N 1
ATOM 1919 C CA . HIS A 1 249 ? 10.827 -13.152 -1.308 1.00 83.06 249 HIS A CA 1
ATOM 1920 C C . HIS A 1 249 ? 11.378 -14.004 -0.150 1.00 83.06 249 HIS A C 1
ATOM 1922 O O . HIS A 1 249 ? 11.796 -15.154 -0.308 1.00 83.06 249 HIS A O 1
ATOM 1928 N N . ALA A 1 250 ? 11.416 -13.387 1.031 1.00 82.06 250 ALA A N 1
ATOM 1929 C CA . ALA A 1 250 ? 11.954 -13.967 2.243 1.00 82.06 250 ALA A CA 1
ATOM 1930 C C . ALA A 1 250 ? 10.798 -14.491 3.090 1.00 82.06 250 ALA A C 1
ATOM 1932 O O . ALA A 1 250 ? 9.869 -13.736 3.368 1.00 82.06 250 ALA A O 1
ATOM 1933 N N . ALA A 1 251 ? 10.870 -15.745 3.525 1.00 85.75 251 ALA A N 1
ATOM 1934 C CA . ALA A 1 251 ? 9.888 -16.335 4.422 1.00 85.75 251 ALA A CA 1
ATOM 1935 C C . ALA A 1 251 ? 10.430 -16.343 5.852 1.00 85.75 251 ALA A C 1
ATOM 1937 O O . ALA A 1 251 ? 11.413 -17.029 6.149 1.00 85.75 251 ALA A O 1
ATOM 1938 N N . PHE A 1 252 ? 9.800 -15.570 6.735 1.00 86.12 252 PHE A N 1
ATOM 1939 C CA . PHE A 1 252 ? 10.107 -15.591 8.163 1.00 86.12 252 PHE A CA 1
ATOM 1940 C C . PHE A 1 252 ? 8.958 -15.036 9.001 1.00 86.12 252 PHE A C 1
ATOM 1942 O O . PHE A 1 252 ? 8.109 -14.294 8.514 1.00 86.12 252 PHE A O 1
ATOM 1949 N N . TRP A 1 253 ? 8.984 -15.368 10.285 1.00 87.06 253 TRP A N 1
ATOM 1950 C CA . TRP A 1 253 ? 8.148 -14.771 11.316 1.00 87.06 253 TRP A CA 1
ATOM 1951 C C . TRP A 1 253 ? 9.006 -14.459 12.541 1.00 87.06 253 TRP A C 1
ATOM 1953 O O . TRP A 1 253 ? 10.020 -15.123 12.773 1.00 87.06 253 TRP A O 1
ATOM 1963 N N . GLY A 1 254 ? 8.574 -13.476 13.319 1.00 86.06 254 GLY A N 1
ATOM 1964 C CA . GLY A 1 254 ? 9.040 -13.264 14.679 1.00 86.06 254 GLY A CA 1
ATOM 1965 C C . GLY A 1 254 ? 8.433 -12.008 15.294 1.00 86.06 254 GLY A C 1
ATOM 1966 O O . GLY A 1 254 ? 7.369 -11.548 14.885 1.00 86.06 254 GLY A O 1
ATOM 1967 N N . GLU A 1 255 ? 9.095 -11.505 16.323 1.00 87.12 255 GLU A N 1
ATOM 1968 C CA . GLU A 1 255 ? 8.564 -10.601 17.325 1.00 87.12 255 GLU A CA 1
ATOM 1969 C C . GLU A 1 255 ? 9.521 -9.434 17.599 1.00 87.12 255 GLU A C 1
ATOM 1971 O O . GLU A 1 255 ? 10.683 -9.636 17.935 1.00 87.12 255 GLU A O 1
ATOM 1976 N N . ILE A 1 256 ? 9.036 -8.199 17.484 1.00 83.31 256 ILE A N 1
ATOM 1977 C CA . ILE A 1 256 ? 9.779 -7.002 17.886 1.00 83.31 256 ILE A CA 1
ATOM 1978 C C . ILE A 1 256 ? 9.280 -6.569 19.263 1.00 83.31 256 ILE A C 1
ATOM 1980 O O . ILE A 1 256 ? 8.114 -6.194 19.418 1.00 83.31 256 ILE A O 1
ATOM 1984 N N . ASP A 1 257 ? 10.182 -6.583 20.246 1.00 76.44 257 ASP A N 1
ATOM 1985 C CA . ASP A 1 257 ? 9.881 -6.154 21.610 1.00 76.44 257 ASP A CA 1
ATOM 1986 C C . ASP A 1 257 ? 9.449 -4.683 21.659 1.00 76.44 257 ASP A C 1
ATOM 1988 O O . ASP A 1 257 ? 10.063 -3.785 21.055 1.00 76.44 257 ASP A O 1
ATOM 1992 N N . SER A 1 258 ? 8.406 -4.412 22.446 1.00 64.75 258 SER A N 1
ATOM 1993 C CA . SER A 1 258 ? 8.056 -3.044 22.801 1.00 64.75 258 SER A CA 1
ATOM 1994 C C . SER A 1 258 ? 9.112 -2.470 23.747 1.00 64.75 258 SER A C 1
ATOM 1996 O O . SER A 1 258 ? 9.298 -2.931 24.873 1.00 64.75 258 SER A O 1
ATOM 1998 N N . ALA A 1 259 ? 9.813 -1.427 23.297 1.00 56.09 259 ALA A N 1
ATOM 1999 C CA . ALA A 1 259 ? 10.899 -0.793 24.048 1.00 56.09 259 ALA A CA 1
ATOM 2000 C C . ALA A 1 259 ? 10.458 -0.135 25.375 1.00 56.09 259 ALA A C 1
ATOM 2002 O O . ALA A 1 259 ? 11.307 0.300 26.146 1.00 56.09 259 ALA A O 1
ATOM 2003 N N . SER A 1 260 ? 9.154 -0.021 25.647 1.00 53.88 260 SER A N 1
ATOM 2004 C CA . SER A 1 260 ? 8.619 0.750 26.775 1.00 53.88 260 SER A CA 1
ATOM 2005 C C . SER A 1 260 ? 8.468 -0.034 28.083 1.00 53.88 260 SER A C 1
ATOM 2007 O O . SER A 1 260 ? 7.955 0.519 29.052 1.00 53.88 260 SER A O 1
ATOM 2009 N N . GLY A 1 261 ? 8.866 -1.311 28.146 1.00 56.16 261 GLY A N 1
ATOM 2010 C CA . GLY A 1 261 ? 8.667 -2.140 29.346 1.00 56.16 261 GLY A CA 1
ATOM 2011 C C . GLY A 1 261 ? 7.190 -2.365 29.711 1.00 56.16 261 GLY A C 1
ATOM 2012 O O . GLY A 1 261 ? 6.901 -2.968 30.740 1.00 56.16 261 GLY A O 1
ATOM 2013 N N . ALA A 1 262 ? 6.258 -1.909 28.867 1.00 56.81 262 ALA A N 1
ATOM 2014 C CA . ALA A 1 262 ? 4.819 -1.943 29.105 1.00 56.81 262 ALA A CA 1
ATOM 2015 C C . ALA A 1 262 ? 4.180 -3.320 28.852 1.00 56.81 262 ALA A C 1
ATOM 2017 O O . ALA A 1 262 ? 2.982 -3.466 29.059 1.00 56.81 262 ALA A O 1
ATOM 2018 N N . GLY A 1 263 ? 4.968 -4.321 28.439 1.00 57.97 263 GLY A N 1
ATOM 2019 C CA . GLY A 1 263 ? 4.467 -5.632 28.032 1.00 57.97 263 GLY A CA 1
ATOM 2020 C C . GLY A 1 263 ? 3.712 -5.531 26.707 1.00 57.97 263 GLY A C 1
ATOM 2021 O O . GLY A 1 263 ? 2.632 -4.960 26.627 1.00 57.97 263 GLY A O 1
ATOM 2022 N N . GLY A 1 264 ? 4.300 -6.047 25.636 1.00 69.88 264 GLY A N 1
ATOM 2023 C CA . GLY A 1 264 ? 3.678 -6.027 24.319 1.00 69.88 264 GLY A CA 1
ATOM 2024 C C . GLY A 1 264 ? 4.681 -6.422 23.256 1.00 69.88 264 GLY A C 1
ATOM 2025 O O . GLY A 1 264 ? 5.856 -6.050 23.332 1.00 69.88 264 GLY A O 1
ATOM 2026 N N . VAL A 1 265 ? 4.208 -7.190 22.284 1.00 81.25 265 VAL A N 1
ATOM 2027 C CA . VAL A 1 265 ? 5.027 -7.718 21.203 1.00 81.25 265 VAL A CA 1
ATOM 2028 C C . VAL A 1 265 ? 4.370 -7.356 19.883 1.00 81.25 265 VAL A C 1
ATOM 2030 O O . VAL A 1 265 ? 3.181 -7.600 19.692 1.00 81.25 265 VAL A O 1
ATOM 2033 N N . MET A 1 266 ? 5.151 -6.784 18.969 1.00 87.69 266 MET A N 1
ATOM 2034 C CA . MET A 1 266 ? 4.716 -6.605 17.590 1.00 87.69 266 MET A CA 1
ATOM 2035 C C . MET A 1 266 ? 5.150 -7.822 16.781 1.00 87.69 266 MET A C 1
ATOM 2037 O O . MET A 1 266 ? 6.346 -8.084 16.636 1.00 87.69 266 MET A O 1
ATOM 2041 N N . GLN A 1 267 ? 4.186 -8.562 16.247 1.00 89.31 267 GLN A N 1
ATOM 2042 C CA . GLN A 1 267 ? 4.466 -9.703 15.387 1.00 89.31 267 GLN A CA 1
ATOM 2043 C C . GLN A 1 267 ? 4.761 -9.232 13.970 1.00 89.31 267 GLN A C 1
ATOM 2045 O O . GLN A 1 267 ? 4.106 -8.339 13.440 1.00 89.31 267 GLN A O 1
ATOM 2050 N N . VAL A 1 268 ? 5.742 -9.860 13.338 1.00 89.81 268 VAL A N 1
ATOM 2051 C CA . VAL A 1 268 ? 6.208 -9.505 12.004 1.00 89.81 268 VAL A CA 1
ATOM 2052 C C . VAL A 1 268 ? 6.274 -10.765 11.155 1.00 89.81 268 VAL A C 1
ATOM 2054 O O . VAL A 1 268 ? 6.973 -11.716 11.501 1.00 89.81 268 VAL A O 1
ATOM 2057 N N . VAL A 1 269 ? 5.556 -10.774 10.034 1.00 91.06 269 VAL A N 1
ATOM 2058 C CA . VAL A 1 269 ? 5.487 -11.896 9.093 1.00 91.06 269 VAL A CA 1
ATOM 2059 C C . VAL A 1 269 ? 5.945 -11.429 7.717 1.00 91.06 269 VAL A C 1
ATOM 2061 O O . VAL A 1 269 ? 5.384 -10.502 7.134 1.00 91.06 269 VAL A O 1
ATOM 2064 N N . SER A 1 270 ? 6.950 -12.110 7.171 1.00 90.62 270 SER A N 1
ATOM 2065 C CA . SER A 1 270 ? 7.363 -11.977 5.778 1.00 90.62 270 SER A CA 1
ATOM 2066 C C . SER A 1 270 ? 6.861 -13.167 4.979 1.00 90.62 270 SER A C 1
ATOM 2068 O O . SER A 1 270 ? 7.261 -14.303 5.248 1.00 90.62 270 SER A O 1
ATOM 2070 N N . ALA A 1 271 ? 5.995 -12.905 4.004 1.00 86.81 271 ALA A N 1
ATOM 2071 C CA . ALA A 1 271 ? 5.487 -13.933 3.108 1.00 86.81 271 ALA A CA 1
ATOM 2072 C C . ALA A 1 271 ? 6.473 -14.198 1.951 1.00 86.81 271 ALA A C 1
ATOM 2074 O O . ALA A 1 271 ? 7.169 -13.280 1.501 1.00 86.81 271 ALA A O 1
ATOM 2075 N N . PRO A 1 272 ? 6.544 -15.444 1.448 1.00 84.50 272 PRO A N 1
ATOM 2076 C CA . PRO A 1 272 ? 7.255 -15.735 0.210 1.00 84.50 272 PRO A CA 1
ATOM 2077 C C . PRO A 1 272 ? 6.528 -15.162 -1.009 1.00 84.50 272 PRO A C 1
ATOM 2079 O O . PRO A 1 272 ? 5.370 -14.756 -0.931 1.00 84.50 272 PRO A O 1
ATOM 2082 N N . SER A 1 273 ? 7.204 -15.178 -2.155 1.00 82.56 273 SER A N 1
ATOM 2083 C CA . SER A 1 273 ? 6.605 -14.781 -3.426 1.00 82.56 273 SER A CA 1
ATOM 2084 C C . SER A 1 273 ? 5.809 -15.910 -4.057 1.00 82.56 273 SER A C 1
ATOM 2086 O O . SER A 1 273 ? 6.226 -17.068 -4.043 1.00 82.56 273 SER A O 1
ATOM 2088 N N . THR A 1 274 ? 4.683 -15.564 -4.672 1.00 81.62 274 THR A N 1
ATOM 2089 C CA . THR A 1 274 ? 3.913 -16.492 -5.508 1.00 81.62 274 THR A CA 1
ATOM 2090 C C . THR A 1 274 ? 4.582 -16.737 -6.861 1.00 81.62 274 THR A C 1
ATOM 2092 O O . THR A 1 274 ? 4.416 -17.818 -7.421 1.00 81.62 274 THR A O 1
ATOM 2095 N N . SER A 1 275 ? 5.345 -15.770 -7.381 1.00 77.00 275 SER A N 1
ATOM 2096 C CA . SER A 1 275 ? 5.993 -15.850 -8.694 1.00 77.00 275 SER A CA 1
ATOM 2097 C C . SER A 1 275 ? 7.405 -16.430 -8.623 1.00 77.00 275 SER A C 1
ATOM 2099 O O . SER A 1 275 ? 7.759 -17.259 -9.460 1.00 77.00 275 SER A O 1
ATOM 2101 N N . LEU A 1 276 ? 8.201 -16.035 -7.623 1.00 76.50 276 LEU A N 1
ATOM 2102 C CA . LEU A 1 276 ? 9.601 -16.469 -7.478 1.00 76.50 276 LEU A CA 1
ATOM 2103 C C . LEU A 1 276 ? 9.832 -17.449 -6.312 1.00 76.50 276 LEU A C 1
ATOM 2105 O O . LEU A 1 276 ? 10.939 -17.957 -6.143 1.00 76.50 276 LEU A O 1
ATOM 2109 N N . GLY A 1 277 ? 8.806 -17.755 -5.514 1.00 81.56 277 GLY A N 1
ATOM 2110 C CA . GLY A 1 277 ? 8.919 -18.670 -4.378 1.00 81.56 277 GLY A CA 1
ATOM 2111 C C . GLY A 1 277 ? 9.648 -18.067 -3.170 1.00 81.56 277 GLY A C 1
ATOM 2112 O O . GLY A 1 277 ? 9.485 -16.891 -2.839 1.00 81.56 277 GLY A O 1
ATOM 2113 N N . VAL A 1 278 ? 10.416 -18.906 -2.465 1.00 81.69 278 VAL A N 1
ATOM 2114 C CA . VAL A 1 278 ? 11.213 -18.526 -1.285 1.00 81.69 278 VAL A CA 1
ATOM 2115 C C . VAL A 1 278 ? 12.680 -18.410 -1.700 1.00 81.69 278 VAL A C 1
ATOM 2117 O O . VAL A 1 278 ? 13.356 -19.425 -1.883 1.00 81.69 278 VAL A O 1
ATOM 2120 N N . GLU A 1 279 ? 13.198 -17.191 -1.803 1.00 76.12 279 GLU A N 1
ATOM 2121 C CA . GLU A 1 279 ? 14.626 -16.953 -2.062 1.00 76.12 279 GLU A CA 1
ATOM 2122 C C . GLU A 1 279 ? 15.442 -16.999 -0.773 1.00 76.12 279 GLU A C 1
ATOM 2124 O O . GLU A 1 279 ? 16.562 -17.514 -0.752 1.00 76.12 279 GLU A O 1
ATOM 2129 N N . PHE A 1 280 ? 14.860 -16.490 0.315 1.00 74.69 280 PHE A N 1
ATOM 2130 C CA . PHE A 1 280 ? 15.503 -16.417 1.618 1.00 74.69 280 PHE A CA 1
ATOM 2131 C C . PHE A 1 280 ? 14.622 -17.038 2.694 1.00 74.69 280 PHE A C 1
ATOM 2133 O O . PHE A 1 280 ? 13.425 -16.775 2.770 1.00 74.69 280 PHE A O 1
ATOM 2140 N N . PHE A 1 281 ? 15.223 -17.819 3.579 1.00 77.50 281 PHE A N 1
ATOM 2141 C CA . PHE A 1 281 ? 14.534 -18.382 4.737 1.00 77.50 281 PHE A CA 1
ATOM 2142 C C . PHE A 1 281 ? 15.420 -18.279 5.973 1.00 77.50 281 PHE A C 1
ATOM 2144 O O . PHE A 1 281 ? 16.649 -18.190 5.880 1.00 77.50 281 PHE A O 1
ATOM 2151 N N . THR A 1 282 ? 14.810 -18.277 7.152 1.00 69.75 282 THR A N 1
ATOM 2152 C CA . THR A 1 282 ? 15.562 -18.431 8.397 1.00 69.75 282 THR A CA 1
ATOM 2153 C C . THR A 1 282 ? 15.957 -19.893 8.560 1.00 69.75 282 THR A C 1
ATOM 2155 O O . THR A 1 282 ? 15.112 -20.787 8.522 1.00 69.75 282 THR A O 1
ATOM 2158 N N . ALA A 1 283 ? 17.247 -20.165 8.775 1.00 55.66 283 ALA A N 1
ATOM 2159 C CA . ALA A 1 283 ? 17.650 -21.458 9.317 1.00 55.66 283 ALA A CA 1
ATOM 2160 C C . ALA A 1 283 ? 17.184 -21.544 10.768 1.00 55.66 283 ALA A C 1
ATOM 2162 O O . ALA A 1 283 ? 17.931 -21.251 11.697 1.00 55.66 283 ALA A O 1
ATOM 2163 N N . SER A 1 284 ? 15.939 -21.954 10.971 1.00 47.84 284 SER A N 1
ATOM 2164 C CA . SER A 1 284 ? 15.593 -22.563 12.242 1.00 47.84 284 SER A CA 1
ATOM 2165 C C . SER A 1 284 ? 16.226 -23.963 12.264 1.00 47.84 284 SER A C 1
ATOM 2167 O O . SER A 1 284 ? 16.079 -24.690 11.274 1.00 47.84 284 SER A O 1
ATOM 2169 N N . PRO A 1 285 ? 16.910 -24.390 13.343 1.00 38.03 285 PRO A N 1
ATOM 2170 C CA . PRO A 1 285 ? 17.552 -25.709 13.441 1.00 38.03 285 PRO A CA 1
ATOM 2171 C C . PRO A 1 285 ? 16.621 -26.930 13.263 1.00 38.03 285 PRO A C 1
ATOM 2173 O O . PRO A 1 285 ? 17.078 -28.059 13.401 1.00 38.03 285 PRO A O 1
ATOM 2176 N N . ALA A 1 286 ? 15.328 -26.735 12.982 1.00 33.88 286 ALA A N 1
ATOM 2177 C CA . ALA A 1 286 ? 14.301 -27.773 12.946 1.00 33.88 286 ALA A CA 1
ATOM 2178 C C . ALA A 1 286 ? 13.488 -27.846 11.634 1.00 33.88 286 ALA A C 1
ATOM 2180 O O . ALA A 1 286 ? 12.448 -28.497 11.604 1.00 33.88 286 ALA A O 1
ATOM 2181 N N . MET A 1 287 ? 13.935 -27.241 10.526 1.00 34.00 287 MET A N 1
ATOM 2182 C CA . MET A 1 287 ? 13.240 -27.379 9.228 1.00 34.00 287 MET A CA 1
ATOM 2183 C C . MET A 1 287 ? 13.482 -28.720 8.499 1.00 34.00 287 MET A C 1
ATOM 2185 O O . MET A 1 287 ? 13.167 -28.841 7.319 1.00 34.00 287 MET A O 1
ATOM 2189 N N . SER A 1 288 ? 13.988 -29.760 9.175 1.00 27.38 288 SER A N 1
ATOM 2190 C CA . SER A 1 288 ? 14.065 -31.108 8.590 1.00 27.38 288 SER A CA 1
ATOM 2191 C C . SER A 1 288 ? 12.762 -31.912 8.677 1.00 27.38 288 SER A C 1
ATOM 2193 O O . SER A 1 288 ? 12.705 -32.965 8.060 1.00 27.38 288 SER A O 1
ATOM 2195 N N . ASN A 1 289 ? 11.714 -31.437 9.366 1.00 28.52 289 ASN A N 1
ATOM 2196 C CA . ASN A 1 289 ? 10.394 -32.089 9.403 1.00 28.52 289 ASN A CA 1
ATOM 2197 C C . ASN A 1 289 ? 9.274 -31.058 9.656 1.00 28.52 289 ASN A C 1
ATOM 2199 O O . ASN A 1 289 ? 8.846 -30.860 10.790 1.00 28.52 289 ASN A O 1
ATOM 2203 N N . VAL A 1 290 ? 8.782 -30.382 8.611 1.00 32.22 290 VAL A N 1
ATOM 2204 C CA . VAL A 1 290 ? 7.630 -29.464 8.723 1.00 32.22 290 VAL A CA 1
ATOM 2205 C C . VAL A 1 290 ? 6.322 -30.246 8.564 1.00 32.22 290 VAL A C 1
ATOM 2207 O O . VAL A 1 290 ? 5.648 -30.190 7.544 1.00 32.22 290 VAL A O 1
ATOM 2210 N N . THR A 1 291 ? 5.964 -30.972 9.618 1.00 26.81 291 THR A N 1
ATOM 2211 C CA . THR A 1 291 ? 4.574 -31.195 10.036 1.00 26.81 291 THR A CA 1
ATOM 2212 C C . THR A 1 291 ? 4.585 -31.154 11.560 1.00 26.81 291 THR A C 1
ATOM 2214 O O . THR A 1 291 ? 5.120 -32.067 12.176 1.00 26.81 291 THR A O 1
ATOM 2217 N N . GLN A 1 292 ? 3.999 -30.107 12.147 1.00 35.38 292 GLN A N 1
ATOM 2218 C CA . GLN A 1 292 ? 3.871 -29.853 13.595 1.00 35.38 292 GLN A CA 1
ATOM 2219 C C . GLN A 1 292 ? 5.133 -29.371 14.341 1.00 35.38 292 GLN A C 1
ATOM 2221 O O . GLN A 1 292 ? 5.965 -30.168 14.754 1.00 35.38 292 GLN A O 1
ATOM 2226 N N . ALA A 1 293 ? 5.190 -28.070 14.652 1.00 28.27 293 ALA A N 1
ATOM 2227 C CA . ALA A 1 293 ? 5.664 -27.559 15.947 1.00 28.27 293 ALA A CA 1
ATOM 2228 C C . ALA A 1 293 ? 5.315 -26.064 16.091 1.00 28.27 293 ALA A C 1
ATOM 2230 O O . ALA A 1 293 ? 5.459 -25.302 15.141 1.00 28.27 293 ALA A O 1
ATOM 2231 N N . GLY A 1 294 ? 4.828 -25.678 17.275 1.00 29.19 294 GLY A N 1
ATOM 2232 C CA . GLY A 1 294 ? 4.356 -24.332 17.622 1.00 29.19 294 GLY A CA 1
ATOM 2233 C C . GLY A 1 294 ? 5.451 -23.264 17.823 1.00 29.19 294 GLY A C 1
ATOM 2234 O O . GLY A 1 294 ? 6.616 -23.495 17.495 1.00 29.19 294 GLY A O 1
ATOM 2235 N N . PRO A 1 295 ? 5.073 -22.083 18.354 1.00 30.33 295 PRO A N 1
ATOM 2236 C CA . PRO A 1 295 ? 5.847 -20.848 18.245 1.00 30.33 295 PRO A CA 1
ATOM 2237 C C . PRO A 1 295 ? 7.086 -20.838 19.147 1.00 30.33 295 PRO A C 1
ATOM 2239 O O . PRO A 1 295 ? 7.058 -21.318 20.282 1.00 30.33 295 PRO A O 1
ATOM 2242 N N . ARG A 1 296 ? 8.174 -20.245 18.645 1.00 35.53 296 ARG A N 1
ATOM 2243 C CA . ARG A 1 296 ? 9.352 -19.860 19.433 1.00 35.53 296 ARG A CA 1
ATOM 2244 C C . ARG A 1 296 ? 9.810 -18.461 19.045 1.00 35.53 296 ARG A C 1
ATOM 2246 O O . ARG A 1 296 ? 9.938 -18.162 17.863 1.00 35.53 296 ARG A O 1
ATOM 2253 N N . THR A 1 297 ? 10.081 -17.661 20.065 1.00 31.50 297 THR A N 1
ATOM 2254 C CA . THR A 1 297 ? 10.562 -16.283 19.998 1.00 31.50 297 THR A CA 1
ATOM 2255 C C . THR A 1 297 ? 11.889 -16.179 19.238 1.00 31.50 297 THR A C 1
ATOM 2257 O O . THR A 1 297 ? 12.800 -16.984 19.432 1.00 31.50 297 THR A O 1
ATOM 2260 N N . CYS A 1 298 ? 11.993 -15.182 18.361 1.00 36.38 298 CYS A N 1
ATOM 2261 C CA . CYS A 1 298 ? 13.248 -14.732 17.759 1.00 36.38 298 CYS A CA 1
ATOM 2262 C C . CYS A 1 298 ? 13.394 -13.250 18.091 1.00 36.38 298 CYS A C 1
ATOM 2264 O O . CYS A 1 298 ? 12.491 -12.477 17.785 1.00 36.38 298 CYS A O 1
ATOM 2266 N N . SER A 1 299 ? 14.506 -12.871 18.713 1.00 35.94 299 SER A N 1
ATOM 2267 C CA . SER A 1 299 ? 14.905 -11.480 18.915 1.00 35.94 299 SER A CA 1
ATOM 2268 C C . SER A 1 299 ? 15.344 -10.845 17.585 1.00 35.94 299 SER A C 1
ATOM 2270 O O . SER A 1 299 ? 15.652 -11.541 16.613 1.00 35.94 299 SER A O 1
ATOM 2272 N N . TYR A 1 300 ? 15.304 -9.512 17.507 1.00 37.12 300 TYR A N 1
ATOM 2273 C CA . TYR A 1 300 ? 15.609 -8.744 16.294 1.00 37.12 300 TYR A CA 1
ATOM 2274 C C . TYR A 1 300 ? 16.705 -7.724 16.566 1.00 37.12 300 TYR A C 1
ATOM 2276 O O . TYR A 1 300 ? 16.708 -7.056 17.600 1.00 37.12 300 TYR A O 1
ATOM 2284 N N . GLU A 1 301 ? 17.577 -7.536 15.580 1.00 31.81 301 GLU A N 1
ATOM 2285 C CA . GLU A 1 301 ? 18.511 -6.418 15.533 1.00 31.81 301 GLU A CA 1
ATOM 2286 C C . GLU A 1 301 ? 17.952 -5.382 14.548 1.00 31.81 301 GLU A C 1
ATOM 2288 O O . GLU A 1 301 ? 17.840 -5.646 13.347 1.00 31.81 301 GLU A O 1
ATOM 2293 N N . ILE A 1 302 ? 17.559 -4.198 15.035 1.00 32.03 302 ILE A N 1
ATOM 2294 C CA . ILE A 1 302 ? 17.244 -3.095 14.125 1.00 32.03 302 ILE A CA 1
ATOM 2295 C C . ILE A 1 302 ? 18.574 -2.548 13.610 1.00 32.03 302 ILE A C 1
ATOM 2297 O O . ILE A 1 302 ? 19.239 -1.751 14.274 1.00 32.03 302 ILE A O 1
ATOM 2301 N N . LEU A 1 303 ? 18.976 -3.007 12.424 1.00 28.75 303 LEU A N 1
ATOM 2302 C CA . LEU A 1 303 ? 20.132 -2.477 11.711 1.00 28.75 303 LEU A CA 1
ATOM 2303 C C . LEU A 1 303 ? 19.889 -0.995 11.416 1.00 28.75 303 LEU A C 1
ATOM 2305 O O . LEU A 1 303 ? 19.182 -0.630 10.479 1.00 28.75 303 LEU A O 1
ATOM 2309 N N . THR A 1 304 ? 20.483 -0.132 12.234 1.00 27.94 304 THR A N 1
ATOM 2310 C CA . THR A 1 304 ? 20.523 1.302 11.966 1.00 27.94 304 THR A CA 1
ATOM 2311 C C . THR A 1 304 ? 21.634 1.506 10.947 1.00 27.94 304 THR A C 1
ATOM 2313 O O . THR A 1 304 ? 22.814 1.502 11.290 1.00 27.94 304 THR A O 1
ATOM 2316 N N . ILE A 1 305 ? 21.270 1.577 9.668 1.00 28.86 305 ILE A N 1
ATOM 2317 C CA . ILE A 1 305 ? 22.232 1.828 8.596 1.00 28.86 305 ILE A CA 1
ATOM 2318 C C . ILE A 1 305 ? 22.548 3.324 8.614 1.00 28.86 305 ILE A C 1
ATOM 2320 O O . ILE A 1 305 ? 21.930 4.111 7.902 1.00 28.86 305 ILE A O 1
ATOM 2324 N N . GLU A 1 306 ? 23.515 3.736 9.436 1.00 28.25 306 GLU A N 1
ATOM 2325 C CA . GLU A 1 306 ? 24.209 4.994 9.172 1.00 28.25 306 GLU A CA 1
ATOM 2326 C C . GLU A 1 306 ? 24.975 4.819 7.857 1.00 28.25 306 GLU A C 1
ATOM 2328 O O . GLU A 1 306 ? 25.795 3.910 7.700 1.00 28.25 306 GLU A O 1
ATOM 2333 N N . ALA A 1 307 ? 24.645 5.649 6.869 1.00 27.17 307 ALA A N 1
ATOM 2334 C CA . ALA A 1 307 ? 25.246 5.639 5.545 1.00 27.17 307 ALA A CA 1
ATOM 2335 C C . ALA A 1 307 ? 26.719 6.089 5.605 1.00 27.17 307 ALA A C 1
ATOM 2337 O O . ALA A 1 307 ? 27.069 7.193 5.201 1.00 27.17 307 ALA A O 1
ATOM 2338 N N . THR A 1 308 ? 27.598 5.204 6.072 1.00 28.31 308 THR A N 1
ATOM 2339 C CA . THR A 1 308 ? 29.052 5.409 6.133 1.00 28.31 308 THR A CA 1
ATOM 2340 C C . THR A 1 308 ? 29.753 4.399 5.227 1.00 28.31 308 THR A C 1
ATOM 2342 O O . THR A 1 308 ? 30.684 3.700 5.617 1.00 28.31 308 THR A O 1
ATOM 2345 N N . ALA A 1 309 ? 29.292 4.289 3.982 1.00 27.81 309 ALA A N 1
ATOM 2346 C CA . ALA A 1 309 ? 29.869 3.400 2.976 1.00 27.81 309 ALA A CA 1
ATOM 2347 C C . ALA A 1 309 ? 30.741 4.170 1.968 1.00 27.81 309 ALA A C 1
ATOM 2349 O O . ALA A 1 309 ? 30.512 4.080 0.771 1.00 27.81 309 ALA A O 1
ATOM 2350 N N . LEU A 1 310 ? 31.737 4.930 2.447 1.00 27.41 310 LEU A N 1
ATOM 2351 C CA . LEU A 1 310 ? 32.826 5.503 1.630 1.00 27.41 310 LEU A CA 1
ATOM 2352 C C . LEU A 1 310 ? 34.133 5.665 2.450 1.00 27.41 310 LE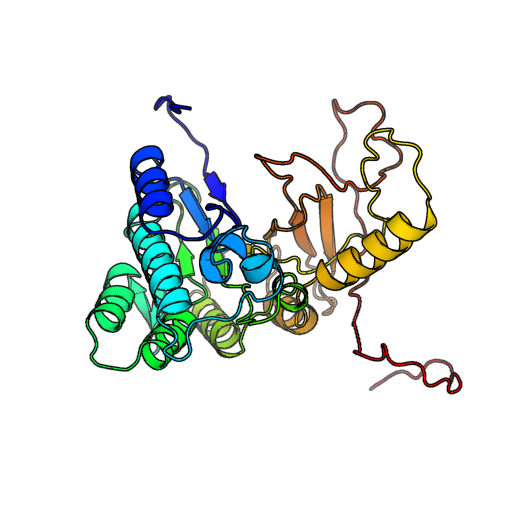U A C 1
ATOM 2354 O O . LEU A 1 310 ? 34.768 6.711 2.467 1.00 27.41 310 LEU A O 1
ATOM 2358 N N . GLY A 1 311 ? 34.553 4.604 3.146 1.00 31.72 311 GLY A N 1
ATOM 2359 C CA . GLY A 1 311 ? 35.981 4.332 3.379 1.00 31.72 311 GLY A CA 1
ATOM 2360 C C . GLY A 1 311 ? 36.839 5.377 4.114 1.00 31.72 311 GLY A C 1
ATOM 2361 O O . GLY A 1 311 ? 37.957 5.633 3.675 1.00 31.72 311 GLY A O 1
ATOM 2362 N N . LEU A 1 312 ? 36.407 5.892 5.268 1.00 25.52 312 LEU A N 1
ATOM 2363 C CA . LEU A 1 312 ? 37.304 6.566 6.219 1.00 25.52 312 LEU A CA 1
ATOM 2364 C C . LEU A 1 312 ? 37.291 5.824 7.560 1.00 25.52 312 LEU A C 1
ATOM 2366 O O . LEU A 1 312 ? 36.282 5.780 8.257 1.00 25.52 312 LEU A O 1
ATOM 2370 N N . ARG A 1 313 ? 38.428 5.203 7.904 1.00 35.88 313 ARG A N 1
ATOM 2371 C CA . ARG A 1 313 ? 38.695 4.697 9.260 1.00 35.88 313 ARG A CA 1
ATOM 2372 C C . ARG A 1 313 ? 38.625 5.862 10.241 1.00 35.88 313 ARG A C 1
ATOM 2374 O O . ARG A 1 313 ? 39.182 6.902 9.914 1.00 35.88 313 ARG A O 1
ATOM 2381 N N . LEU A 1 314 ? 38.106 5.633 11.449 1.00 24.06 314 LEU A N 1
ATOM 2382 C CA . LEU A 1 314 ? 38.642 6.175 12.705 1.00 24.06 314 LEU A CA 1
ATOM 2383 C C . LEU A 1 314 ? 38.027 5.449 13.918 1.00 24.06 314 LEU A C 1
ATOM 2385 O O . LEU A 1 314 ? 37.056 4.712 13.794 1.00 24.06 314 LEU A O 1
ATOM 2389 N N . ALA A 1 315 ? 38.725 5.572 15.044 1.00 26.36 315 ALA A N 1
ATOM 2390 C CA . ALA A 1 315 ? 38.753 4.676 16.196 1.00 26.36 315 ALA A CA 1
ATOM 2391 C C . ALA A 1 315 ? 37.435 4.512 16.977 1.00 26.36 315 ALA A C 1
ATOM 2393 O O . ALA A 1 315 ? 36.593 5.403 17.012 1.00 26.36 315 ALA A O 1
ATOM 2394 N N . ALA A 1 316 ? 37.326 3.381 17.682 1.00 34.62 316 ALA A N 1
ATOM 2395 C CA . ALA A 1 316 ? 36.299 3.142 18.691 1.00 34.62 316 ALA A CA 1
ATOM 2396 C C . ALA A 1 316 ? 36.407 4.138 19.860 1.00 34.62 316 ALA A C 1
ATOM 2398 O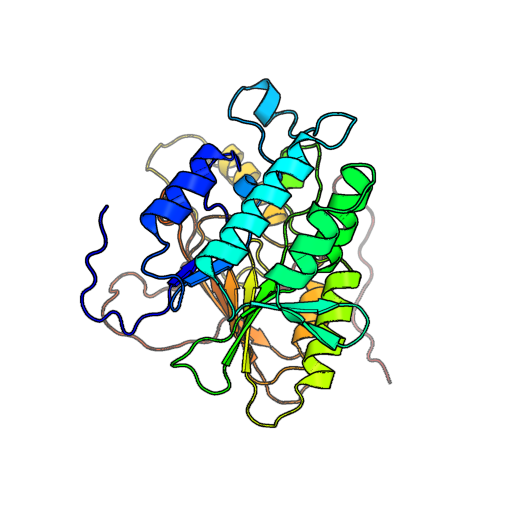 O . ALA A 1 316 ? 37.520 4.414 20.319 1.00 34.62 316 ALA A O 1
ATOM 2399 N N . PRO A 1 317 ? 35.268 4.570 20.424 1.00 26.61 317 PRO A N 1
ATOM 2400 C CA . PRO A 1 317 ? 35.209 4.960 21.822 1.00 26.61 317 PRO A CA 1
ATOM 2401 C C . PRO A 1 317 ? 34.176 4.135 22.622 1.00 26.61 317 PRO A C 1
ATOM 2403 O O . PRO A 1 317 ? 33.408 3.360 22.051 1.00 26.61 317 PRO A O 1
ATOM 2406 N N . PRO A 1 318 ? 34.245 4.210 23.964 1.00 29.38 318 PRO A N 1
ATOM 2407 C CA . PRO A 1 318 ? 34.077 3.058 24.840 1.00 29.38 318 PRO A CA 1
ATOM 2408 C C . PRO A 1 318 ? 32.700 2.951 25.511 1.00 29.38 318 PRO A C 1
ATOM 2410 O O . PRO A 1 318 ? 31.839 3.813 25.389 1.00 29.38 318 PRO A O 1
ATOM 2413 N N . ALA A 1 319 ? 32.567 1.842 26.243 1.00 29.41 319 ALA A N 1
ATOM 2414 C CA . ALA A 1 319 ? 31.641 1.509 27.325 1.00 29.41 319 ALA A CA 1
ATOM 2415 C C . ALA A 1 319 ? 30.615 2.567 27.799 1.00 29.41 319 ALA A C 1
ATOM 2417 O O . ALA A 1 319 ? 30.968 3.667 28.207 1.00 29.41 319 ALA A O 1
ATOM 2418 N N . ARG A 1 320 ? 29.359 2.091 27.861 1.00 31.20 320 ARG A N 1
ATOM 2419 C CA . ARG A 1 320 ? 28.251 2.404 28.794 1.00 31.20 320 ARG A CA 1
ATOM 2420 C C . ARG A 1 320 ? 28.346 3.703 29.610 1.00 31.20 320 ARG A C 1
ATOM 2422 O O . ARG A 1 320 ? 29.199 3.807 30.482 1.00 31.20 320 ARG A O 1
ATOM 2429 N N . PHE A 1 321 ? 27.287 4.513 29.541 1.00 24.00 321 PHE A N 1
ATOM 2430 C CA . PHE A 1 321 ? 26.753 5.221 30.713 1.00 24.00 321 PHE A CA 1
ATOM 2431 C C . PHE A 1 321 ? 25.214 5.144 30.754 1.00 24.00 321 PHE A C 1
ATOM 2433 O O . PHE A 1 321 ? 24.589 5.039 29.697 1.00 24.00 321 PHE A O 1
ATOM 2440 N N . PRO A 1 322 ? 24.613 5.136 31.960 1.00 37.22 322 PRO A N 1
ATOM 2441 C CA . PRO A 1 322 ? 23.171 5.138 32.166 1.00 37.22 322 PRO A CA 1
ATOM 2442 C C . PRO A 1 322 ? 22.625 6.563 31.999 1.00 37.22 322 PRO A C 1
ATOM 2444 O O . PRO A 1 322 ? 23.381 7.532 32.085 1.00 37.22 322 PRO A O 1
ATOM 2447 N N . LEU A 1 323 ? 21.317 6.698 31.797 1.00 25.88 323 LEU A N 1
ATOM 2448 C CA . LEU A 1 323 ? 20.647 7.998 31.784 1.00 25.88 323 LEU A CA 1
ATOM 2449 C C . LEU A 1 323 ? 19.590 8.089 32.901 1.00 25.88 323 LEU A C 1
ATOM 2451 O O . LEU A 1 323 ? 19.093 7.041 33.324 1.00 25.88 323 LEU A O 1
ATOM 2455 N N . PRO A 1 324 ? 19.334 9.316 33.404 1.00 35.88 324 PRO A N 1
ATOM 2456 C CA . PRO A 1 324 ? 18.364 9.627 34.456 1.00 35.88 324 PRO A CA 1
ATOM 2457 C C . PRO A 1 324 ? 16.912 9.373 34.043 1.00 35.88 324 PRO A C 1
ATOM 2459 O O . PRO A 1 324 ? 16.614 9.424 32.828 1.00 35.88 324 PRO A O 1
#